Protein AF-A0A7S3FWS0-F1 (afdb_monomer_lite)

Sequence (292 aa):
LDPKGIRDWNEEFQVVRDFPKDSVAQRAQRDRAITKIYNDFLTAATAGAIAIVDGNIQPLNPNENKYQQVYVYNYIFFSFALDCFDNFRDLSSTESNPSWTQSNHDMTGLRSLQILEIDKLCFLATTVVNYKGNRVIAQSIIPGILNNSDLASLAEYGTVDEQKTIKSEEQFHGMMKQVCDKMNIQVNKLVDGEGKEVEIAGCVEIKGIKGTDKRSYIVDLQGMTPRDANFLGESNHTCLLRQELLILFQRTKNFEYARSKMEEFEKLIDAEKAERMPKIEEGAKPTEEQKQ

Radius of gyration: 26.83 Å; chains: 1; bounding box: 66×52×89 Å

pLDDT: mean 86.66, std 14.37, range [33.94, 98.5]

InterPro domains:
  IPR025697 CLU domain [PF13236] (8-231)
  IPR025697 CLU domain [PS51823] (1-232)
  IPR027523 CLU domain containing protein [PTHR12601] (6-269)

Secondary structure (DSSP, 8-state):
---S----HHHHHHHHHTS--SSHHHHHHHHHHHHHHHHHHHHHHHHHHHHHHTT-S--SSTTS-TTT-EEEETTEEEEE----GGGTTTTS---S---HHHHHHHHHHHHHHHHH--TTEE---EEEEEETTEEEEEEEPPTTTTT-S-HHHHEEEEESSTTSSEEE-HHHHHHHHHHHHHHTPPPEEEE-TTS-EEEESS-TTSEEEE-TTS-EEEE-GGGSS-B-TTS-SGGGTT-B--HHHHHHHHHHHHHHHHHHHHHHHHHHHHHHHHHHS----TTPPPPGGG--

Organism: NCBI:txid1082188

Structure (mmCIF, N/CA/C/O backbone):
data_AF-A0A7S3FWS0-F1
#
_entry.id   AF-A0A7S3FWS0-F1
#
loop_
_atom_site.group_PDB
_atom_site.id
_atom_site.type_symbol
_atom_site.label_atom_id
_atom_site.label_alt_id
_atom_site.label_comp_id
_atom_site.label_asym_id
_atom_site.label_entity_id
_atom_site.label_seq_id
_atom_site.pdbx_PDB_ins_code
_atom_site.Cartn_x
_atom_site.Cartn_y
_atom_site.Cartn_z
_atom_site.occupancy
_atom_site.B_iso_or_equiv
_atom_site.auth_seq_id
_atom_site.auth_comp_id
_atom_site.auth_asym_id
_atom_site.auth_atom_id
_atom_site.pdbx_PDB_model_num
ATOM 1 N N . LEU A 1 1 ? 12.285 -23.777 -15.707 1.00 38.19 1 LEU A N 1
ATOM 2 C CA . LEU A 1 1 ? 11.060 -23.218 -16.318 1.00 38.19 1 LEU A CA 1
ATOM 3 C C . LEU A 1 1 ? 9.932 -24.185 -15.971 1.00 38.19 1 LEU A C 1
ATOM 5 O O . LEU A 1 1 ? 9.957 -25.302 -16.467 1.00 38.19 1 LEU A O 1
ATOM 9 N N . ASP A 1 2 ? 9.079 -23.840 -15.002 1.00 33.94 2 ASP A N 1
ATOM 10 C CA . ASP A 1 2 ? 7.951 -24.680 -14.551 1.00 33.94 2 ASP A CA 1
ATOM 11 C C . ASP A 1 2 ? 6.833 -24.651 -15.627 1.00 33.94 2 ASP A C 1
ATOM 13 O O . ASP A 1 2 ? 6.524 -23.556 -16.094 1.00 33.94 2 ASP A O 1
ATOM 17 N N . PRO A 1 3 ? 6.256 -25.788 -16.077 1.00 39.09 3 PRO A N 1
ATOM 18 C CA . PRO A 1 3 ? 5.286 -25.847 -17.184 1.00 39.09 3 PRO A CA 1
ATOM 19 C C . PRO A 1 3 ? 3.846 -25.440 -16.831 1.00 39.09 3 PRO A C 1
ATOM 21 O O . PRO A 1 3 ? 2.940 -25.629 -17.644 1.00 39.09 3 PRO A O 1
ATOM 24 N N . LYS A 1 4 ? 3.585 -24.942 -15.623 1.00 51.38 4 LYS A N 1
ATOM 25 C CA . LYS A 1 4 ? 2.264 -24.412 -15.257 1.00 51.38 4 LYS A CA 1
ATOM 26 C C . LYS A 1 4 ? 2.146 -23.001 -15.826 1.00 51.38 4 LYS A C 1
ATOM 28 O O . LYS A 1 4 ? 3.141 -22.289 -15.865 1.00 51.38 4 LYS A O 1
ATOM 33 N N . GLY A 1 5 ? 0.966 -22.642 -16.334 1.00 58.66 5 GLY A N 1
ATOM 34 C CA . GLY A 1 5 ? 0.726 -21.375 -17.027 1.00 58.66 5 GLY A CA 1
ATOM 35 C C . GLY A 1 5 ? 1.309 -20.152 -16.313 1.00 58.66 5 GLY A C 1
ATOM 36 O O . GLY A 1 5 ? 1.593 -20.189 -15.118 1.00 58.66 5 GLY A O 1
ATOM 37 N N . ILE A 1 6 ? 1.488 -19.073 -17.076 1.00 72.75 6 ILE A N 1
ATOM 38 C CA . ILE A 1 6 ? 1.924 -17.760 -16.586 1.00 72.75 6 ILE A CA 1
ATOM 39 C C . ILE A 1 6 ? 1.271 -17.460 -15.227 1.00 72.75 6 ILE A C 1
ATOM 41 O O . ILE A 1 6 ? 0.047 -17.386 -15.130 1.00 72.75 6 ILE A O 1
ATOM 45 N N . ARG A 1 7 ? 2.093 -17.348 -14.177 1.00 87.94 7 ARG A N 1
ATOM 46 C CA . ARG A 1 7 ? 1.624 -17.092 -12.814 1.00 87.94 7 ARG A CA 1
ATOM 47 C C . ARG A 1 7 ? 1.199 -15.634 -12.688 1.00 87.94 7 ARG A C 1
ATOM 49 O O . ARG A 1 7 ? 1.999 -14.743 -12.964 1.00 87.94 7 ARG A O 1
ATOM 56 N N . ASP A 1 8 ? -0.024 -15.403 -12.228 1.00 93.06 8 ASP A N 1
ATOM 57 C CA . ASP A 1 8 ? -0.528 -14.071 -11.901 1.00 93.06 8 ASP A CA 1
ATOM 58 C C . ASP A 1 8 ? -0.534 -13.889 -10.380 1.00 93.06 8 ASP A C 1
ATOM 60 O O . ASP A 1 8 ? -1.409 -14.384 -9.668 1.00 93.06 8 ASP A O 1
ATOM 64 N N . TRP A 1 9 ? 0.482 -13.188 -9.876 1.00 96.19 9 TRP A N 1
ATOM 65 C CA . TRP A 1 9 ? 0.645 -12.932 -8.446 1.00 96.19 9 TRP A CA 1
ATOM 66 C C . TRP A 1 9 ? -0.497 -12.119 -7.850 1.00 96.19 9 TRP A C 1
ATOM 68 O O . TRP A 1 9 ? -0.855 -12.341 -6.695 1.00 96.19 9 TRP A O 1
ATOM 78 N N . ASN A 1 10 ? -1.043 -11.166 -8.609 1.00 96.06 10 ASN A N 1
ATOM 79 C CA . ASN A 1 10 ? -2.117 -10.321 -8.115 1.00 96.06 10 ASN A CA 1
ATOM 80 C C . ASN A 1 10 ? -3.407 -11.133 -8.011 1.00 96.06 10 ASN A C 1
ATOM 82 O O . ASN A 1 10 ? -4.042 -11.108 -6.962 1.00 96.06 10 ASN A O 1
ATOM 86 N N . GLU A 1 11 ? -3.760 -11.895 -9.047 1.00 95.56 11 GLU A N 1
ATOM 87 C CA . GLU A 1 11 ? -4.963 -12.729 -9.019 1.00 95.56 11 GLU A CA 1
ATOM 88 C C . GLU A 1 11 ? -4.906 -13.775 -7.903 1.00 95.56 11 GLU A C 1
ATOM 90 O O . GLU A 1 11 ? -5.829 -13.856 -7.093 1.00 95.56 11 GLU A O 1
ATOM 95 N N . GLU A 1 12 ? -3.798 -14.517 -7.787 1.00 95.38 12 GLU A N 1
ATOM 96 C CA . GLU A 1 12 ? -3.619 -15.483 -6.697 1.00 95.38 12 GLU A CA 1
ATOM 97 C C . GLU A 1 12 ? -3.760 -14.825 -5.322 1.00 95.38 12 GLU A C 1
ATOM 99 O O . GLU A 1 12 ? -4.387 -15.394 -4.425 1.00 95.38 12 GLU A O 1
ATOM 104 N N . PHE A 1 13 ? -3.197 -13.625 -5.157 1.00 95.94 13 PHE A N 1
ATOM 105 C CA . PHE A 1 13 ? -3.248 -12.887 -3.904 1.00 95.94 13 PHE A CA 1
ATOM 106 C C . PHE A 1 13 ? -4.656 -12.383 -3.564 1.00 95.94 13 PHE A C 1
ATOM 108 O O . PHE A 1 13 ? -5.101 -12.552 -2.426 1.00 95.94 13 PHE A O 1
ATOM 115 N N . GLN A 1 14 ? -5.382 -11.802 -4.523 1.00 96.00 14 GLN A N 1
ATOM 116 C CA . GLN A 1 14 ? -6.747 -11.331 -4.274 1.00 96.00 14 GLN A CA 1
ATOM 117 C C . GLN A 1 14 ? -7.694 -12.507 -3.982 1.00 96.00 14 GLN A C 1
ATOM 119 O O . GLN A 1 14 ? -8.464 -12.441 -3.026 1.00 96.00 14 GLN A O 1
ATOM 124 N N . VAL A 1 15 ? -7.575 -13.627 -4.708 1.00 95.12 15 VAL A N 1
ATOM 125 C CA . VAL A 1 15 ? -8.412 -14.822 -4.489 1.00 95.12 15 VAL A CA 1
ATOM 126 C C . VAL A 1 15 ? -8.289 -15.347 -3.061 1.00 95.12 15 VAL A C 1
ATOM 128 O O . VAL A 1 15 ? -9.299 -15.641 -2.423 1.00 95.12 15 VAL A O 1
ATOM 131 N N . VAL A 1 16 ? -7.066 -15.461 -2.528 1.00 94.81 16 VAL A N 1
ATOM 132 C CA . VAL A 1 16 ? -6.888 -15.943 -1.148 1.00 94.81 16 VAL A CA 1
ATOM 133 C C . VAL A 1 16 ? -7.366 -14.929 -0.112 1.00 94.81 16 VAL A C 1
ATOM 135 O O . VAL A 1 16 ? -7.756 -15.336 0.978 1.00 94.81 16 VAL A O 1
ATOM 138 N N . ARG A 1 17 ? -7.371 -13.627 -0.420 1.00 93.12 17 ARG A N 1
ATOM 139 C CA . ARG A 1 17 ? -7.924 -12.599 0.475 1.00 93.12 17 ARG A CA 1
ATOM 140 C C . ARG A 1 17 ? -9.445 -12.653 0.575 1.00 93.12 17 ARG A C 1
ATOM 142 O O . ARG A 1 17 ? -9.967 -12.391 1.659 1.00 93.12 17 ARG A O 1
ATOM 149 N N . ASP A 1 18 ? -10.108 -13.054 -0.503 1.00 92.94 18 ASP A N 1
ATOM 150 C CA . ASP A 1 18 ? -11.566 -13.194 -0.584 1.00 92.94 18 ASP A CA 1
ATOM 151 C C . ASP A 1 18 ? -12.087 -14.503 0.032 1.00 92.94 18 ASP A C 1
ATOM 153 O O . ASP A 1 18 ? -13.294 -14.754 0.057 1.00 92.94 18 ASP A O 1
ATOM 157 N N . PHE A 1 19 ? -11.203 -15.358 0.563 1.00 94.75 19 PHE A N 1
ATOM 158 C CA . PHE A 1 19 ? -11.641 -16.553 1.280 1.00 94.75 19 PHE A CA 1
ATOM 159 C C . PHE A 1 19 ? -12.543 -16.190 2.475 1.00 94.75 19 PHE A C 1
ATOM 161 O O . PHE A 1 19 ? -12.312 -15.175 3.145 1.00 94.75 19 PHE A O 1
ATOM 168 N N . PRO A 1 20 ? -13.524 -17.056 2.807 1.00 93.31 20 PRO A N 1
ATOM 169 C CA . PRO A 1 20 ? -14.401 -16.856 3.954 1.00 93.31 20 PRO A CA 1
ATOM 170 C C . PRO A 1 20 ? -13.624 -16.616 5.249 1.00 93.31 20 PRO A C 1
ATOM 172 O O . PRO A 1 20 ? -12.527 -17.147 5.445 1.00 93.31 20 PRO A O 1
ATOM 175 N N . LYS A 1 21 ? -14.212 -15.835 6.158 1.00 92.88 21 LYS A N 1
ATOM 176 C CA . LYS A 1 21 ? -13.546 -15.389 7.392 1.00 92.88 21 LYS A CA 1
ATOM 177 C C . LYS A 1 21 ? -14.456 -15.342 8.622 1.00 92.88 21 LYS A C 1
ATOM 179 O O . LYS A 1 21 ? -14.068 -14.785 9.647 1.00 92.88 21 LYS A O 1
ATOM 184 N N . ASP A 1 22 ? -15.634 -15.953 8.538 1.00 94.81 22 ASP A N 1
ATOM 185 C CA . ASP A 1 22 ? -16.657 -15.900 9.589 1.00 94.81 22 ASP A CA 1
ATOM 186 C C . ASP A 1 22 ? -16.267 -16.741 10.813 1.00 94.81 22 ASP A C 1
ATOM 188 O O . ASP A 1 22 ? -16.485 -16.351 11.960 1.00 94.81 22 ASP A O 1
ATOM 192 N N . SER A 1 23 ? -15.628 -17.891 10.583 1.00 96.69 23 SER A N 1
ATOM 193 C CA . SER A 1 23 ? -15.153 -18.787 11.643 1.00 96.69 23 SER A CA 1
ATOM 194 C C . SER A 1 23 ? -13.644 -18.687 11.878 1.00 96.69 23 SER A C 1
ATOM 196 O O . SER A 1 23 ? -12.857 -18.333 11.000 1.00 96.69 23 SER A O 1
ATOM 198 N N . VAL A 1 24 ? -13.200 -19.070 13.081 1.00 96.31 24 VAL A N 1
ATOM 199 C CA . VAL A 1 24 ? -11.765 -19.179 13.418 1.00 96.31 24 VAL A CA 1
ATOM 200 C C . VAL A 1 24 ? -11.036 -20.129 12.460 1.00 96.31 24 VAL A C 1
ATOM 202 O O . VAL A 1 24 ? -9.941 -19.811 12.007 1.00 96.31 24 VAL A O 1
ATOM 205 N N . ALA A 1 25 ? -11.651 -21.263 12.111 1.00 96.69 25 ALA A N 1
ATOM 206 C CA . ALA A 1 25 ? -11.055 -22.240 11.202 1.00 96.69 25 ALA A CA 1
ATOM 207 C C . ALA A 1 25 ? -10.860 -21.672 9.787 1.00 96.69 25 ALA A C 1
ATOM 209 O O . ALA A 1 25 ? -9.786 -21.837 9.207 1.00 96.69 25 ALA A O 1
ATOM 210 N N . GLN A 1 26 ? -11.865 -20.962 9.263 1.00 96.12 26 GLN A N 1
ATOM 211 C CA . GLN A 1 26 ? -11.784 -20.289 7.964 1.00 96.12 26 GLN A CA 1
ATOM 212 C C . GLN A 1 26 ? -10.703 -19.203 7.958 1.00 96.12 26 GLN A C 1
ATOM 214 O O . GLN A 1 26 ? -9.855 -19.206 7.069 1.00 96.12 26 GLN A O 1
ATOM 219 N N . ARG A 1 27 ? -10.642 -18.357 8.999 1.00 94.69 27 ARG A N 1
ATOM 220 C CA . ARG A 1 27 ? -9.567 -17.358 9.155 1.00 94.69 27 ARG A CA 1
ATOM 221 C C . ARG A 1 27 ? -8.184 -18.008 9.169 1.00 94.69 27 ARG A C 1
ATOM 223 O O . ARG A 1 27 ? -7.320 -17.616 8.398 1.00 94.69 27 ARG A O 1
ATOM 230 N N . ALA A 1 28 ? -7.999 -19.080 9.939 1.00 96.12 28 ALA A N 1
ATOM 231 C CA . ALA A 1 28 ? -6.728 -19.803 9.988 1.00 96.12 28 ALA A CA 1
ATOM 232 C C . ALA A 1 28 ? -6.358 -20.488 8.657 1.00 96.12 28 ALA A C 1
ATOM 234 O O . ALA A 1 28 ? -5.179 -20.675 8.356 1.00 96.12 28 ALA A O 1
ATOM 235 N N . GLN A 1 29 ? -7.336 -20.934 7.864 1.00 96.12 29 GLN A N 1
ATOM 236 C CA . GLN A 1 29 ? -7.089 -21.468 6.521 1.00 96.12 29 GLN A CA 1
ATOM 237 C C . GLN A 1 29 ? -6.688 -20.359 5.547 1.00 96.12 29 GLN A C 1
ATOM 239 O O . GLN A 1 29 ? -5.714 -20.523 4.812 1.00 96.12 29 GLN A O 1
ATOM 244 N N . ARG A 1 30 ? -7.410 -19.238 5.569 1.00 95.00 30 ARG A N 1
ATOM 245 C CA . ARG A 1 30 ? -7.111 -18.048 4.776 1.00 95.00 30 ARG A CA 1
ATOM 246 C C . ARG A 1 30 ? -5.713 -17.521 5.075 1.00 95.00 30 ARG A C 1
ATOM 248 O O . ARG A 1 30 ? -4.927 -17.353 4.151 1.00 95.00 30 ARG A O 1
ATOM 255 N N . ASP A 1 31 ? -5.369 -17.345 6.346 1.00 94.31 31 ASP A N 1
ATOM 256 C CA . ASP A 1 31 ? -4.063 -16.819 6.748 1.00 94.31 31 ASP A CA 1
ATOM 257 C C . ASP A 1 31 ? -2.931 -17.747 6.278 1.00 94.31 31 ASP A C 1
ATOM 259 O O . ASP A 1 31 ? -1.950 -17.281 5.705 1.00 94.31 31 ASP A O 1
ATOM 263 N N . ARG A 1 32 ? -3.104 -19.075 6.390 1.00 96.44 32 ARG A N 1
ATOM 264 C CA . ARG A 1 32 ? -2.159 -20.057 5.823 1.00 96.44 32 ARG A CA 1
ATOM 265 C C . ARG A 1 32 ? -2.013 -19.928 4.304 1.00 96.44 32 ARG A C 1
ATOM 267 O O . ARG A 1 32 ? -0.897 -20.044 3.796 1.00 96.44 32 ARG A O 1
ATOM 274 N N . ALA A 1 33 ? -3.112 -19.709 3.582 1.00 96.62 33 ALA A N 1
ATOM 275 C CA . ALA A 1 33 ? -3.090 -19.522 2.133 1.00 96.62 33 ALA A CA 1
ATOM 276 C C . ALA A 1 33 ? -2.371 -18.218 1.745 1.00 96.62 33 ALA A C 1
ATOM 278 O O . ALA A 1 33 ? -1.466 -18.254 0.915 1.00 96.62 33 ALA A O 1
ATOM 279 N N . ILE A 1 34 ? -2.694 -17.106 2.412 1.00 94.38 34 ILE A N 1
ATOM 280 C CA . ILE A 1 34 ? -2.030 -15.806 2.240 1.00 94.38 34 ILE A CA 1
ATOM 281 C C . ILE A 1 34 ? -0.526 -15.930 2.500 1.00 94.38 34 ILE A C 1
ATOM 283 O O . ILE A 1 34 ? 0.275 -15.517 1.664 1.00 94.38 34 ILE A O 1
ATOM 287 N N . THR A 1 35 ? -0.120 -16.545 3.616 1.00 95.44 35 THR A N 1
ATOM 288 C CA . THR A 1 35 ? 1.299 -16.749 3.947 1.00 95.44 35 THR A CA 1
ATOM 289 C C . THR A 1 35 ? 2.018 -17.574 2.885 1.00 95.44 35 THR A C 1
ATOM 291 O O . THR A 1 35 ? 3.149 -17.256 2.527 1.00 95.44 35 THR A O 1
ATOM 294 N N . LYS A 1 36 ? 1.377 -18.618 2.349 1.00 96.50 36 LYS A N 1
ATOM 295 C CA . LYS A 1 36 ? 1.961 -19.421 1.271 1.00 96.50 36 LYS A CA 1
ATOM 296 C C . LYS A 1 36 ? 2.207 -18.581 0.013 1.00 96.50 36 LYS A C 1
ATOM 298 O O . LYS A 1 36 ? 3.324 -18.594 -0.494 1.00 96.50 36 LYS A O 1
ATOM 303 N N . ILE A 1 37 ? 1.202 -17.831 -0.447 1.00 95.75 37 ILE A N 1
ATOM 304 C CA . ILE A 1 37 ? 1.332 -16.959 -1.626 1.00 95.75 37 ILE A CA 1
ATOM 305 C C . ILE A 1 37 ? 2.424 -15.907 -1.408 1.00 95.75 37 ILE A C 1
ATOM 307 O O . ILE A 1 37 ? 3.281 -15.739 -2.272 1.00 95.75 37 ILE A O 1
ATOM 311 N N . TYR A 1 38 ? 2.462 -15.259 -0.240 1.00 94.25 38 TYR A N 1
ATOM 312 C CA . TYR A 1 38 ? 3.497 -14.270 0.070 1.00 94.25 38 TYR A CA 1
ATOM 313 C C . TYR A 1 38 ? 4.908 -14.859 0.126 1.00 94.25 38 TYR A C 1
ATOM 315 O O . TYR A 1 38 ? 5.836 -14.211 -0.344 1.00 94.25 38 TYR A O 1
ATOM 323 N N . ASN A 1 39 ? 5.099 -16.066 0.667 1.00 96.69 39 ASN A N 1
ATOM 324 C CA . ASN A 1 39 ? 6.421 -16.704 0.703 1.00 96.69 39 ASN A CA 1
ATOM 325 C C . ASN A 1 39 ? 6.930 -17.043 -0.705 1.00 96.69 39 ASN A C 1
ATOM 327 O O . ASN A 1 39 ? 8.106 -16.828 -1.020 1.00 96.69 39 ASN A O 1
ATOM 331 N N . ASP A 1 40 ? 6.037 -17.532 -1.566 1.00 96.94 40 ASP A N 1
ATOM 332 C CA . ASP A 1 40 ? 6.362 -17.788 -2.965 1.00 96.94 40 ASP A CA 1
ATOM 333 C C . ASP A 1 40 ? 6.689 -16.476 -3.700 1.00 96.94 40 ASP A C 1
ATOM 335 O O . ASP A 1 40 ? 7.694 -16.395 -4.413 1.00 96.94 40 ASP A O 1
ATOM 339 N N . PHE A 1 41 ? 5.868 -15.438 -3.490 1.00 97.44 41 PHE A N 1
ATOM 340 C CA . PHE A 1 41 ? 6.062 -14.104 -4.059 1.00 97.44 41 PHE A CA 1
ATOM 341 C C . PHE A 1 41 ? 7.389 -13.501 -3.605 1.00 97.44 41 PHE A C 1
ATOM 343 O O . PHE A 1 41 ? 8.158 -13.025 -4.432 1.00 97.44 41 PHE A O 1
ATOM 350 N N . LEU A 1 42 ? 7.710 -13.590 -2.312 1.00 97.25 42 LEU A N 1
ATOM 351 C CA . LEU A 1 42 ? 8.964 -13.107 -1.740 1.00 97.25 42 LEU A CA 1
ATOM 352 C C . LEU A 1 42 ? 10.176 -13.796 -2.373 1.00 97.25 42 LEU A C 1
ATOM 354 O O . LEU A 1 42 ? 11.162 -13.133 -2.691 1.00 97.25 42 LEU A O 1
ATOM 358 N N . THR A 1 43 ? 10.106 -15.109 -2.592 1.00 97.75 43 THR A N 1
ATOM 359 C CA . THR A 1 43 ? 11.183 -15.869 -3.245 1.00 97.75 43 THR A CA 1
ATOM 360 C C . THR A 1 43 ? 11.404 -15.379 -4.679 1.00 97.75 43 THR A C 1
ATOM 362 O O . THR A 1 43 ? 12.539 -15.097 -5.073 1.00 97.75 43 THR A O 1
ATOM 365 N N . ALA A 1 44 ? 10.324 -15.215 -5.448 1.00 97.81 44 ALA A N 1
ATOM 366 C CA . ALA A 1 44 ? 10.385 -14.710 -6.818 1.00 97.81 44 ALA A CA 1
ATOM 367 C C . ALA A 1 44 ? 10.859 -13.248 -6.891 1.00 97.81 44 ALA A C 1
ATOM 369 O O . ALA A 1 44 ? 11.725 -12.924 -7.704 1.00 97.81 44 ALA A O 1
ATOM 370 N N . ALA A 1 45 ? 10.339 -12.385 -6.017 1.00 98.19 45 ALA A N 1
ATOM 371 C CA . ALA A 1 45 ? 10.713 -10.981 -5.907 1.00 98.19 45 ALA A CA 1
ATOM 372 C C . ALA A 1 45 ? 12.190 -10.816 -5.528 1.00 98.19 45 ALA A C 1
ATOM 374 O O . ALA A 1 45 ? 12.892 -10.006 -6.124 1.00 98.19 45 ALA A O 1
ATOM 375 N N . THR A 1 46 ? 12.694 -11.627 -4.594 1.00 98.50 46 THR A N 1
ATOM 376 C CA . THR A 1 46 ? 14.111 -11.613 -4.199 1.00 98.50 46 THR A CA 1
ATOM 377 C C . THR A 1 46 ? 15.009 -11.979 -5.378 1.00 98.50 46 THR A C 1
ATOM 379 O O . THR A 1 46 ? 15.974 -11.271 -5.658 1.00 98.50 46 THR A O 1
ATOM 382 N N . ALA A 1 47 ? 14.675 -13.045 -6.113 1.00 98.25 47 ALA A N 1
ATOM 383 C CA . ALA A 1 47 ? 15.432 -13.440 -7.299 1.00 98.25 47 ALA A CA 1
ATOM 384 C C . ALA A 1 47 ? 15.393 -12.363 -8.400 1.00 98.25 47 ALA A C 1
ATOM 386 O O . ALA A 1 47 ? 16.424 -12.071 -9.006 1.00 98.25 47 ALA A O 1
ATOM 387 N N . GLY A 1 48 ? 14.228 -11.746 -8.629 1.00 98.12 48 GLY A N 1
ATOM 388 C CA . GLY A 1 48 ? 14.066 -10.651 -9.589 1.00 98.12 48 GLY A CA 1
ATOM 389 C C . GLY A 1 48 ? 14.885 -9.415 -9.220 1.00 98.12 48 GLY A C 1
ATOM 390 O O . GLY A 1 48 ? 15.637 -8.914 -10.050 1.00 98.12 48 GLY A O 1
ATOM 391 N N . ALA A 1 49 ? 14.821 -8.976 -7.961 1.00 98.31 49 ALA A N 1
ATOM 392 C CA . ALA A 1 49 ? 15.590 -7.836 -7.469 1.00 98.31 49 ALA A CA 1
ATOM 393 C C . ALA A 1 49 ? 17.107 -8.065 -7.580 1.00 98.31 49 ALA A C 1
ATOM 395 O O . ALA A 1 49 ? 17.827 -7.169 -8.015 1.00 98.31 49 ALA A O 1
ATOM 396 N N . ILE A 1 50 ? 17.598 -9.269 -7.254 1.00 98.50 50 ILE A N 1
ATOM 397 C CA . ILE A 1 50 ? 19.014 -9.630 -7.439 1.00 98.50 50 ILE A CA 1
ATOM 398 C C . ILE A 1 50 ? 19.403 -9.534 -8.919 1.00 98.50 50 ILE A C 1
ATOM 400 O O . ILE A 1 50 ? 20.399 -8.893 -9.247 1.00 98.50 50 ILE A O 1
ATOM 404 N N . ALA A 1 51 ? 18.602 -10.114 -9.818 1.00 98.31 51 ALA A N 1
ATOM 405 C CA . ALA A 1 51 ? 18.880 -10.088 -11.252 1.00 98.31 51 ALA A CA 1
ATOM 406 C C . ALA A 1 51 ? 18.887 -8.660 -11.829 1.00 98.31 51 ALA A C 1
ATOM 408 O O . ALA A 1 51 ? 19.734 -8.353 -12.667 1.00 98.31 51 ALA A O 1
ATOM 409 N N . ILE A 1 52 ? 17.989 -7.786 -11.364 1.00 97.88 52 ILE A N 1
ATOM 410 C CA . ILE A 1 52 ? 17.944 -6.366 -11.745 1.00 97.88 52 ILE A CA 1
ATOM 411 C C . ILE A 1 52 ? 19.201 -5.635 -11.265 1.00 97.88 52 ILE A C 1
ATOM 413 O O . ILE A 1 52 ? 19.870 -4.977 -12.058 1.00 97.88 52 ILE A O 1
ATOM 417 N N . VAL A 1 53 ? 19.561 -5.778 -9.986 1.00 97.12 53 VAL A N 1
ATOM 418 C CA . VAL A 1 53 ? 20.740 -5.108 -9.408 1.00 97.12 53 VAL A CA 1
ATOM 419 C C . VAL A 1 53 ? 22.039 -5.569 -10.076 1.00 97.12 53 VAL A C 1
ATOM 421 O O . VAL A 1 53 ? 22.939 -4.756 -10.287 1.00 97.12 53 VAL A O 1
ATOM 424 N N . ASP A 1 54 ? 22.123 -6.846 -10.453 1.00 97.50 54 ASP A N 1
ATOM 425 C CA . ASP A 1 54 ? 23.260 -7.410 -11.185 1.00 97.50 54 ASP A CA 1
ATOM 426 C C . ASP A 1 54 ? 23.281 -7.026 -12.681 1.00 97.50 54 ASP A C 1
ATOM 428 O O . ASP A 1 54 ? 24.239 -7.353 -13.377 1.00 97.50 54 ASP A O 1
ATOM 432 N N . GLY A 1 55 ? 22.265 -6.310 -13.181 1.00 95.88 55 GLY A N 1
ATOM 433 C CA . GLY A 1 55 ? 22.192 -5.831 -14.567 1.00 95.88 55 GLY A CA 1
ATOM 434 C C . GLY A 1 55 ? 21.753 -6.888 -15.584 1.00 95.88 55 GLY A C 1
ATOM 435 O O . GLY A 1 55 ? 21.955 -6.710 -16.783 1.00 95.88 55 GLY A O 1
ATOM 436 N N . ASN A 1 56 ? 21.150 -7.988 -15.126 1.00 97.06 56 ASN A N 1
ATOM 437 C CA . ASN A 1 56 ? 20.717 -9.097 -15.981 1.00 97.06 56 ASN A CA 1
ATOM 438 C C . ASN A 1 56 ? 19.322 -8.888 -16.596 1.00 97.06 56 ASN A C 1
ATOM 440 O O . ASN A 1 56 ? 18.930 -9.644 -17.483 1.00 97.06 56 ASN A O 1
ATOM 444 N N . ILE A 1 57 ? 18.564 -7.894 -16.124 1.00 97.00 57 ILE A N 1
ATOM 445 C CA . ILE A 1 57 ? 17.214 -7.569 -16.600 1.00 97.00 57 ILE A CA 1
ATOM 446 C C . ILE A 1 57 ? 17.225 -6.164 -17.198 1.00 97.00 57 ILE A C 1
ATOM 448 O O . ILE A 1 57 ? 17.729 -5.229 -16.580 1.00 97.00 57 ILE A O 1
ATOM 452 N N . GLN A 1 58 ? 16.657 -6.019 -18.395 1.00 95.94 58 GLN A N 1
ATOM 453 C CA . GLN A 1 58 ? 16.519 -4.720 -19.049 1.00 95.94 58 GLN A CA 1
ATOM 454 C C . GLN A 1 58 ? 15.325 -3.946 -18.469 1.00 95.94 58 GLN A C 1
ATOM 456 O O . GLN A 1 58 ? 14.274 -4.550 -18.229 1.00 95.94 58 GLN A O 1
ATOM 461 N N . PRO A 1 59 ? 15.461 -2.631 -18.249 1.00 96.38 59 PRO A N 1
ATOM 462 C CA . PRO A 1 59 ? 14.358 -1.792 -17.796 1.00 96.38 59 PRO A CA 1
ATOM 463 C C . PRO A 1 59 ? 13.309 -1.602 -18.898 1.00 96.38 59 PRO A C 1
ATOM 465 O O . PRO A 1 59 ? 13.617 -1.663 -20.090 1.00 96.38 59 PRO A O 1
ATOM 468 N N . LEU A 1 60 ? 12.069 -1.318 -18.500 1.00 93.00 60 LEU A N 1
ATOM 469 C CA . LEU A 1 60 ? 10.997 -0.944 -19.431 1.00 93.00 60 LEU A CA 1
ATOM 470 C C . LEU A 1 60 ? 11.202 0.460 -20.016 1.00 93.00 60 LEU A C 1
ATOM 472 O O . LEU A 1 60 ? 10.789 0.734 -21.139 1.00 93.00 60 LEU A O 1
ATOM 476 N N . ASN A 1 61 ? 11.860 1.335 -19.261 1.00 91.56 61 ASN A N 1
ATOM 477 C CA . ASN A 1 61 ? 12.153 2.728 -19.590 1.00 91.56 61 ASN A CA 1
ATOM 478 C C . ASN A 1 61 ? 13.680 2.976 -19.613 1.00 91.56 61 ASN A C 1
ATOM 480 O O . ASN A 1 61 ? 14.202 3.712 -18.779 1.00 91.56 61 ASN A O 1
ATOM 484 N N . PRO A 1 62 ? 14.434 2.390 -20.566 1.00 93.62 62 PRO A N 1
ATOM 485 C CA . PRO A 1 62 ? 15.906 2.423 -20.573 1.00 93.62 62 PRO A CA 1
ATOM 486 C C . PRO A 1 62 ? 16.526 3.816 -20.710 1.00 93.62 62 PRO A C 1
ATOM 488 O O . PRO A 1 62 ? 17.708 3.982 -20.422 1.00 93.62 62 PRO A O 1
ATOM 491 N N . ASN A 1 63 ? 15.746 4.801 -21.154 1.00 92.88 63 ASN A N 1
ATOM 492 C CA . ASN A 1 63 ? 16.203 6.177 -21.324 1.00 92.88 63 ASN A CA 1
ATOM 493 C C . ASN A 1 63 ? 16.215 6.973 -20.009 1.00 92.88 63 ASN A C 1
ATOM 495 O O . ASN A 1 63 ? 16.830 8.033 -19.965 1.00 92.88 63 ASN A O 1
ATOM 499 N N . GLU A 1 64 ? 15.550 6.479 -18.960 1.00 87.56 64 GLU A N 1
ATOM 500 C CA . GLU A 1 64 ? 15.550 7.115 -17.641 1.00 87.56 64 GLU A CA 1
ATOM 501 C C . GLU A 1 64 ? 16.848 6.836 -16.880 1.00 87.56 64 GLU A C 1
ATOM 503 O O . GLU A 1 64 ? 17.561 5.857 -17.145 1.00 87.56 64 GLU A O 1
ATOM 508 N N . ASN A 1 65 ? 17.144 7.672 -15.881 1.00 86.75 65 ASN A N 1
ATOM 509 C CA . ASN A 1 65 ? 18.279 7.447 -14.989 1.00 86.75 65 ASN A CA 1
ATOM 510 C C . ASN A 1 65 ? 18.168 6.084 -14.299 1.00 86.75 65 ASN A C 1
ATOM 512 O O . ASN A 1 65 ? 17.080 5.645 -13.941 1.00 86.75 65 ASN A O 1
ATOM 516 N N . LYS A 1 66 ? 19.309 5.440 -14.020 1.00 86.06 66 LYS A N 1
ATOM 517 C CA . LYS A 1 66 ? 19.368 4.074 -13.465 1.00 86.06 66 LYS A CA 1
ATOM 518 C C . LYS A 1 66 ? 18.411 3.822 -12.286 1.00 86.06 66 LYS A C 1
ATOM 520 O O . LYS A 1 66 ? 17.787 2.770 -12.231 1.00 86.06 66 LYS A O 1
ATOM 525 N N . TYR A 1 67 ? 18.303 4.765 -11.349 1.00 86.19 67 TYR A N 1
ATOM 526 C CA . TYR A 1 67 ? 17.458 4.629 -10.153 1.00 86.19 67 TYR A CA 1
ATOM 527 C C . TYR A 1 67 ? 15.999 5.074 -10.353 1.00 86.19 67 TYR A C 1
ATOM 529 O O . TYR A 1 67 ? 15.185 4.887 -9.460 1.00 86.19 67 TYR A O 1
ATOM 537 N N . GLN A 1 68 ? 15.666 5.613 -11.525 1.00 85.75 68 GLN A N 1
ATOM 538 C CA . GLN A 1 68 ? 14.309 5.963 -11.971 1.00 85.75 68 GLN A CA 1
ATOM 539 C C . GLN A 1 68 ? 13.762 4.917 -12.963 1.00 85.75 68 GLN A C 1
ATOM 541 O O . GLN A 1 68 ? 12.626 4.985 -13.437 1.00 85.75 68 GLN A O 1
ATOM 546 N N . GLN A 1 69 ? 14.585 3.923 -13.300 1.00 91.00 69 GLN A N 1
ATOM 547 C CA . GLN A 1 69 ? 14.193 2.814 -14.149 1.00 91.00 69 GLN A CA 1
ATOM 548 C C . GLN A 1 69 ? 13.257 1.859 -13.408 1.00 91.00 69 GLN A C 1
ATOM 550 O O . GLN A 1 69 ? 13.461 1.527 -12.236 1.00 91.00 69 GLN A O 1
ATOM 555 N N . VAL A 1 70 ? 12.258 1.373 -14.136 1.00 93.81 70 VAL A N 1
ATOM 556 C CA . VAL A 1 70 ? 11.291 0.376 -13.690 1.00 93.81 70 VAL A CA 1
ATOM 557 C C . VAL A 1 70 ? 11.433 -0.891 -14.521 1.00 93.81 70 VAL A C 1
ATOM 559 O O . VAL A 1 70 ? 11.810 -0.863 -15.695 1.00 93.81 70 VAL A O 1
ATOM 562 N N . TYR A 1 71 ? 11.133 -2.027 -13.907 1.00 96.56 71 TYR A N 1
ATOM 563 C CA . TYR A 1 71 ? 11.379 -3.341 -14.484 1.00 96.56 71 TYR A CA 1
ATOM 564 C C . TYR A 1 71 ? 10.153 -4.223 -14.301 1.00 96.56 71 TYR A C 1
ATOM 566 O O . TYR A 1 71 ? 9.418 -4.100 -13.323 1.00 96.56 71 TYR A O 1
ATOM 574 N N . VAL A 1 72 ? 9.966 -5.166 -15.219 1.00 96.00 72 VAL A N 1
ATOM 575 C CA . VAL A 1 72 ? 9.014 -6.260 -15.043 1.00 96.00 72 VAL A CA 1
ATOM 576 C C . VAL A 1 72 ? 9.741 -7.570 -15.264 1.00 96.00 72 VAL A C 1
ATOM 578 O O . VAL A 1 72 ? 10.343 -7.797 -16.311 1.00 96.00 72 VAL A O 1
ATOM 581 N N . TYR A 1 73 ? 9.679 -8.447 -14.269 1.00 95.62 73 TYR A N 1
ATOM 582 C CA . TYR A 1 73 ? 10.260 -9.779 -14.347 1.00 95.62 73 TYR A CA 1
ATOM 583 C C . TYR A 1 73 ? 9.377 -10.773 -13.604 1.00 95.62 73 TYR A C 1
ATOM 585 O O . TYR A 1 73 ? 8.931 -10.506 -12.492 1.00 95.62 73 TYR A O 1
ATOM 593 N N . ASN A 1 74 ? 9.104 -11.920 -14.229 1.00 94.12 74 ASN A N 1
ATOM 594 C CA . ASN A 1 74 ? 8.216 -12.944 -13.674 1.00 94.12 74 ASN A CA 1
ATOM 595 C C . ASN A 1 74 ? 6.851 -12.383 -13.211 1.00 94.12 74 ASN A C 1
ATOM 597 O O . ASN A 1 74 ? 6.355 -12.767 -12.156 1.00 94.12 74 ASN A O 1
ATOM 601 N N . TYR A 1 75 ? 6.275 -11.448 -13.981 1.00 93.69 75 TYR A N 1
ATOM 602 C CA . TYR A 1 75 ? 5.001 -10.767 -13.682 1.00 93.69 75 TYR A CA 1
ATOM 603 C C . TYR A 1 75 ? 4.977 -9.998 -12.350 1.00 93.69 75 TYR A C 1
ATOM 605 O O . TYR A 1 75 ? 3.924 -9.795 -11.749 1.00 93.69 75 TYR A O 1
ATOM 613 N N . ILE A 1 76 ? 6.145 -9.543 -11.905 1.00 96.88 76 ILE A N 1
ATOM 614 C CA . ILE A 1 76 ? 6.319 -8.642 -10.768 1.00 96.88 76 ILE A CA 1
ATOM 615 C C . ILE A 1 76 ? 6.885 -7.331 -11.311 1.00 96.88 76 ILE A C 1
ATOM 617 O O . ILE A 1 76 ? 7.798 -7.347 -12.140 1.00 96.88 76 ILE A O 1
ATOM 621 N N . PHE A 1 77 ? 6.317 -6.215 -10.870 1.00 97.19 77 PHE A N 1
ATOM 622 C CA . PHE A 1 77 ? 6.825 -4.875 -11.129 1.00 97.19 77 PHE A CA 1
ATOM 623 C C . PHE A 1 77 ? 7.900 -4.527 -10.104 1.00 97.19 77 PHE A C 1
ATOM 625 O O . PHE A 1 77 ? 7.728 -4.800 -8.917 1.00 97.19 77 PHE A O 1
ATOM 632 N N . PHE A 1 78 ? 8.991 -3.916 -10.554 1.00 97.44 78 PHE A N 1
ATOM 633 C CA . PHE A 1 78 ? 10.085 -3.492 -9.695 1.00 97.44 78 PHE A CA 1
ATOM 634 C C . PHE A 1 78 ? 10.478 -2.046 -9.965 1.00 97.44 78 PHE A C 1
ATOM 636 O O . PHE A 1 78 ? 10.573 -1.625 -11.119 1.00 97.44 78 PHE A O 1
ATOM 643 N N . SER A 1 79 ? 10.805 -1.329 -8.899 1.00 95.19 79 SER A N 1
ATOM 644 C CA . SER A 1 79 ? 11.386 0.012 -8.939 1.00 95.19 79 SER A CA 1
ATOM 645 C C . SER A 1 79 ? 12.450 0.149 -7.853 1.00 95.19 79 SER A C 1
ATOM 647 O O . SER A 1 79 ? 12.403 -0.528 -6.820 1.00 95.19 79 SER A O 1
ATOM 649 N N . PHE A 1 80 ? 13.449 0.999 -8.080 1.00 93.50 80 PHE A N 1
ATOM 650 C CA . PHE A 1 80 ? 14.395 1.343 -7.022 1.00 93.50 80 PHE A CA 1
ATOM 651 C C . PHE A 1 80 ? 13.734 2.278 -6.006 1.00 93.50 80 PHE A C 1
ATOM 653 O O . PHE A 1 80 ? 12.926 3.128 -6.368 1.00 93.50 80 PHE A O 1
ATOM 660 N N . ALA A 1 81 ? 14.100 2.116 -4.735 1.00 90.50 81 ALA A N 1
ATOM 661 C CA . ALA A 1 81 ? 13.697 3.014 -3.660 1.00 90.50 81 ALA A CA 1
ATOM 662 C C . ALA A 1 81 ? 14.917 3.478 -2.863 1.00 90.50 81 ALA A C 1
ATOM 664 O O . ALA A 1 81 ? 15.196 2.982 -1.767 1.00 90.50 81 ALA A O 1
ATOM 665 N N . LEU A 1 82 ? 15.699 4.361 -3.481 1.00 83.38 82 LEU A N 1
ATOM 666 C CA . LEU A 1 82 ? 17.002 4.803 -3.000 1.00 83.38 82 LEU A CA 1
ATOM 667 C C . LEU A 1 82 ? 17.066 6.319 -2.897 1.00 83.38 82 LEU A C 1
ATOM 669 O O . LEU A 1 82 ? 16.694 7.033 -3.826 1.00 83.38 82 LEU A O 1
ATOM 673 N N . ASP A 1 83 ? 17.663 6.784 -1.807 1.00 76.00 83 ASP A N 1
ATOM 674 C CA . ASP A 1 83 ? 18.002 8.190 -1.644 1.00 76.00 83 ASP A CA 1
ATOM 675 C C . ASP A 1 83 ? 19.245 8.475 -2.503 1.00 76.00 83 ASP A C 1
ATOM 677 O O . ASP A 1 83 ? 20.340 7.970 -2.242 1.00 76.00 83 ASP A O 1
ATOM 681 N N . CYS A 1 84 ? 19.074 9.236 -3.582 1.00 65.00 84 CYS A N 1
ATOM 682 C CA . CYS A 1 84 ? 20.177 9.639 -4.459 1.00 65.00 84 CYS A CA 1
ATOM 683 C C . CYS A 1 84 ? 20.848 10.909 -3.923 1.00 65.00 84 CYS A C 1
ATOM 685 O O . CYS A 1 84 ? 20.235 11.642 -3.162 1.00 65.00 84 CYS A O 1
ATOM 687 N N . PHE A 1 85 ? 22.090 11.214 -4.315 1.00 57.88 85 PHE A N 1
ATOM 688 C CA . PHE A 1 85 ? 22.776 12.434 -3.849 1.00 57.88 85 PHE A CA 1
ATOM 689 C C . PHE A 1 85 ? 21.995 13.712 -4.203 1.00 57.88 85 PHE A C 1
ATOM 691 O O . PHE A 1 85 ? 21.863 14.605 -3.368 1.00 57.88 85 PHE A O 1
ATOM 698 N N . ASP A 1 86 ? 21.398 13.735 -5.395 1.00 56.09 86 ASP A N 1
ATOM 699 C CA . ASP A 1 86 ? 20.550 14.832 -5.872 1.00 56.09 86 ASP A CA 1
ATOM 700 C C . ASP A 1 86 ? 19.188 14.888 -5.142 1.00 56.09 86 ASP A C 1
ATOM 702 O O . ASP A 1 86 ? 18.558 15.941 -5.088 1.00 56.09 86 ASP A O 1
ATOM 706 N N . ASN A 1 87 ? 18.789 13.787 -4.483 1.00 54.38 87 ASN A N 1
ATOM 707 C CA . ASN A 1 87 ? 17.496 13.597 -3.809 1.00 54.38 87 ASN A CA 1
ATOM 708 C C . ASN A 1 87 ? 17.655 13.253 -2.310 1.00 54.38 87 ASN A C 1
ATOM 710 O O . ASN A 1 87 ? 16.724 12.768 -1.675 1.00 54.38 87 ASN A O 1
ATOM 714 N N . PHE A 1 88 ? 18.830 13.484 -1.710 1.00 50.06 88 PHE A N 1
ATOM 715 C CA . PHE A 1 88 ? 19.136 13.049 -0.335 1.00 50.06 88 PHE A CA 1
ATOM 716 C C . PHE A 1 88 ? 18.273 13.783 0.701 1.00 50.06 88 PHE A C 1
ATOM 718 O O . PHE A 1 88 ? 18.076 13.331 1.827 1.00 50.06 88 PHE A O 1
ATOM 725 N N . ARG A 1 89 ? 17.740 14.940 0.302 1.00 50.38 89 ARG A N 1
ATOM 726 C CA . ARG A 1 89 ? 16.702 15.679 1.012 1.00 50.38 89 ARG A CA 1
ATOM 727 C C . ARG A 1 89 ? 15.336 15.341 0.425 1.00 50.38 89 ARG A C 1
ATOM 729 O O . ARG A 1 89 ? 14.632 16.256 0.003 1.00 50.38 89 ARG A O 1
ATOM 736 N N . ASP A 1 90 ? 14.938 14.068 0.438 1.00 48.62 90 ASP A N 1
ATOM 737 C CA . ASP A 1 90 ? 13.552 13.644 0.161 1.00 48.62 90 ASP A CA 1
ATOM 738 C C . ASP A 1 90 ? 12.601 14.010 1.314 1.00 48.62 90 ASP A C 1
ATOM 740 O O . ASP A 1 90 ? 11.908 13.233 1.971 1.00 48.62 90 ASP A O 1
ATOM 744 N N . LEU A 1 91 ? 12.682 15.289 1.592 1.00 47.09 91 LEU A N 1
ATOM 745 C CA . LEU A 1 91 ? 11.863 16.076 2.438 1.00 47.09 91 LEU A CA 1
ATOM 746 C C . LEU A 1 91 ? 11.140 17.095 1.555 1.00 47.09 91 LEU A C 1
ATOM 748 O O . LEU A 1 91 ? 10.090 17.501 2.004 1.00 47.09 91 LEU A O 1
ATOM 752 N N . SER A 1 92 ? 11.626 17.477 0.351 1.00 44.16 92 SER A N 1
ATOM 753 C CA . SER A 1 92 ? 11.193 18.701 -0.358 1.00 44.16 92 SER A CA 1
ATOM 754 C C . SER A 1 92 ? 10.778 18.620 -1.839 1.00 44.16 92 SER A C 1
ATOM 756 O O . SER A 1 92 ? 10.607 19.685 -2.426 1.00 44.16 92 SER A O 1
ATOM 758 N N . SER A 1 93 ? 10.619 17.463 -2.492 1.00 47.53 93 SER A N 1
ATOM 759 C CA . SER A 1 93 ? 9.979 17.464 -3.822 1.00 47.53 93 SER A CA 1
ATOM 760 C C . SER A 1 93 ? 9.107 16.237 -4.071 1.00 47.53 93 SER A C 1
ATOM 762 O O . SER A 1 93 ? 9.451 15.113 -3.732 1.00 47.53 93 SER A O 1
ATOM 764 N N . THR A 1 94 ? 7.961 16.468 -4.706 1.00 47.72 94 THR A N 1
ATOM 765 C CA . THR A 1 94 ? 7.015 15.469 -5.229 1.00 47.72 94 THR A CA 1
ATOM 766 C C . THR A 1 94 ? 7.573 14.665 -6.412 1.00 47.72 94 THR A C 1
ATOM 768 O O . THR A 1 94 ? 6.815 13.993 -7.109 1.00 47.72 94 THR A O 1
ATOM 771 N N . GLU A 1 95 ? 8.883 14.725 -6.679 1.00 52.41 95 GLU A N 1
ATOM 772 C CA . GLU A 1 95 ? 9.505 14.109 -7.850 1.00 52.41 95 GLU A CA 1
ATOM 773 C C . GLU A 1 95 ? 9.574 12.581 -7.728 1.00 52.41 95 GLU A C 1
ATOM 775 O O . GLU A 1 95 ? 10.607 12.029 -7.370 1.00 52.41 95 GLU A O 1
ATOM 780 N N . SER A 1 96 ? 8.450 11.936 -8.065 1.00 56.22 96 SER A N 1
ATOM 781 C CA . SER A 1 96 ? 8.182 10.606 -8.659 1.00 56.22 96 SER A CA 1
ATOM 782 C C . SER A 1 96 ? 8.965 9.354 -8.230 1.00 56.22 96 SER A C 1
ATOM 784 O O . SER A 1 96 ? 8.589 8.257 -8.637 1.00 56.22 96 SER A O 1
ATOM 786 N N . ASN A 1 97 ? 10.022 9.449 -7.430 1.00 62.94 97 ASN A N 1
ATOM 787 C CA . ASN A 1 97 ? 10.869 8.323 -7.074 1.00 62.94 97 ASN A CA 1
ATOM 788 C C . ASN A 1 97 ? 10.665 7.971 -5.605 1.00 62.94 97 ASN A C 1
ATOM 790 O O . ASN A 1 97 ? 10.885 8.820 -4.738 1.00 62.94 97 ASN A O 1
ATOM 794 N N . PRO A 1 98 ? 10.288 6.720 -5.304 1.00 68.31 98 PRO A N 1
ATOM 795 C CA . PRO A 1 98 ? 10.185 6.272 -3.930 1.00 68.31 98 PRO A CA 1
ATOM 796 C C . PRO A 1 98 ? 11.532 6.437 -3.221 1.00 68.31 98 PRO A C 1
ATOM 798 O O . PRO A 1 98 ? 12.563 5.965 -3.695 1.00 68.31 98 PRO A O 1
ATOM 801 N N . SER A 1 99 ? 11.538 7.065 -2.054 1.00 81.31 99 SER A N 1
ATOM 802 C CA . SER A 1 99 ? 12.716 7.105 -1.188 1.00 81.31 99 SER A CA 1
ATOM 803 C C . SER A 1 99 ? 12.733 5.955 -0.195 1.00 81.31 99 SER A C 1
ATOM 805 O O . SER A 1 99 ? 11.785 5.162 -0.071 1.00 81.31 99 SER A O 1
ATOM 807 N N . TRP A 1 100 ? 13.804 5.878 0.593 1.00 86.19 100 TRP A N 1
ATOM 808 C CA . TRP A 1 100 ? 13.841 4.967 1.730 1.00 86.19 100 TRP A CA 1
ATOM 809 C C . TRP A 1 100 ? 12.688 5.232 2.710 1.00 86.19 100 TRP A C 1
ATOM 811 O O . TRP A 1 100 ? 12.075 4.298 3.234 1.00 86.19 100 TRP A O 1
ATOM 821 N N . THR A 1 101 ? 12.373 6.504 2.942 1.00 85.69 101 THR A N 1
ATOM 822 C CA . THR A 1 101 ? 11.318 6.933 3.864 1.00 85.69 101 THR A CA 1
ATOM 823 C C . THR A 1 101 ? 9.933 6.645 3.291 1.00 85.69 101 THR A C 1
ATOM 825 O O . THR A 1 101 ? 9.138 5.981 3.958 1.00 85.69 101 THR A O 1
ATOM 828 N N . GLN A 1 102 ? 9.664 7.045 2.042 1.00 85.69 102 GLN A N 1
ATOM 829 C CA . GLN A 1 102 ? 8.377 6.791 1.379 1.00 85.69 102 GLN A CA 1
ATOM 830 C C . GLN A 1 102 ? 8.076 5.289 1.295 1.00 85.69 102 GLN A C 1
ATOM 832 O O . GLN A 1 102 ? 6.989 4.862 1.677 1.00 85.69 102 GLN A O 1
ATOM 837 N N . SER A 1 103 ? 9.065 4.467 0.920 1.00 90.12 103 SER A N 1
ATOM 838 C CA . SER A 1 103 ? 8.904 3.005 0.872 1.00 90.12 103 SER A CA 1
ATOM 839 C C . SER A 1 103 ? 8.574 2.388 2.237 1.00 90.12 103 SER A C 1
ATOM 841 O O . SER A 1 103 ? 7.763 1.468 2.319 1.00 90.12 103 SER A O 1
ATOM 843 N N . ASN A 1 104 ? 9.136 2.901 3.337 1.00 91.12 104 ASN A N 1
ATOM 844 C CA . ASN A 1 104 ? 8.774 2.433 4.680 1.00 91.12 104 ASN A CA 1
ATOM 845 C C . ASN A 1 104 ? 7.344 2.850 5.072 1.00 91.12 104 ASN A C 1
ATOM 847 O O . ASN A 1 104 ? 6.632 2.070 5.718 1.00 91.12 104 ASN A O 1
ATOM 851 N N . HIS A 1 105 ? 6.918 4.061 4.701 1.00 90.88 105 HIS A N 1
ATOM 852 C CA . HIS A 1 105 ? 5.547 4.513 4.940 1.00 90.88 105 HIS A CA 1
ATOM 853 C C . HIS A 1 105 ? 4.537 3.704 4.129 1.00 90.88 105 HIS A C 1
ATOM 855 O O . HIS A 1 105 ? 3.544 3.264 4.704 1.00 90.88 105 HIS A O 1
ATOM 861 N N . ASP A 1 106 ? 4.829 3.412 2.860 1.00 92.25 106 ASP A N 1
ATOM 862 C CA . ASP A 1 106 ? 3.986 2.562 2.015 1.00 92.25 106 ASP A CA 1
ATOM 863 C C . ASP A 1 106 ? 3.796 1.165 2.635 1.00 92.25 106 ASP A C 1
ATOM 865 O O . ASP A 1 106 ? 2.667 0.717 2.845 1.00 92.25 106 ASP A O 1
ATOM 869 N N . MET A 1 107 ? 4.882 0.523 3.089 1.00 93.62 107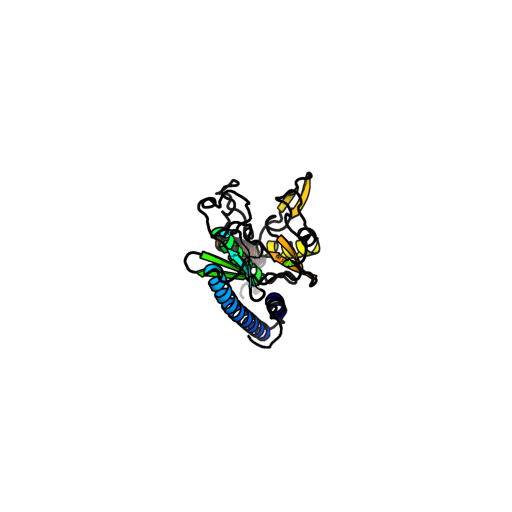 MET A N 1
ATOM 870 C CA . MET A 1 107 ? 4.806 -0.766 3.796 1.00 93.62 107 MET A CA 1
ATOM 871 C C . MET A 1 107 ? 3.986 -0.696 5.096 1.00 93.62 107 MET A C 1
ATOM 873 O O . MET A 1 107 ? 3.269 -1.641 5.439 1.00 93.62 107 MET A O 1
ATOM 877 N N . THR A 1 108 ? 4.067 0.418 5.829 1.00 92.69 108 THR A N 1
ATOM 878 C CA . THR A 1 108 ? 3.264 0.644 7.044 1.00 92.69 108 THR A CA 1
ATOM 879 C C . THR A 1 108 ? 1.783 0.841 6.702 1.00 92.69 108 THR A C 1
ATOM 881 O O . THR A 1 108 ? 0.903 0.310 7.390 1.00 92.69 108 THR A O 1
ATOM 884 N N . GLY A 1 109 ? 1.493 1.541 5.604 1.00 93.75 109 GLY A N 1
ATOM 885 C CA . GLY A 1 109 ? 0.152 1.696 5.054 1.00 93.75 109 GLY A CA 1
ATOM 886 C C . GLY A 1 109 ? -0.459 0.358 4.636 1.00 93.75 109 GLY A C 1
ATOM 887 O O . GLY A 1 109 ? -1.569 0.035 5.060 1.00 93.75 109 GLY A O 1
ATOM 888 N N . LEU A 1 110 ? 0.289 -0.481 3.913 1.00 94.94 110 LEU A N 1
ATOM 889 C CA . LEU A 1 110 ? -0.157 -1.823 3.512 1.00 94.94 110 LEU A CA 1
ATOM 890 C C . LEU A 1 110 ? -0.471 -2.702 4.723 1.00 94.94 110 LEU A C 1
ATOM 892 O O . LEU A 1 110 ? -1.520 -3.349 4.774 1.00 94.94 110 LEU A O 1
ATOM 896 N N . ARG A 1 111 ? 0.399 -2.680 5.741 1.00 93.25 111 ARG A N 1
ATOM 897 C CA . ARG A 1 111 ? 0.157 -3.390 7.004 1.00 93.25 111 ARG A CA 1
ATOM 898 C C . ARG A 1 111 ? -1.129 -2.913 7.679 1.00 93.25 111 ARG A C 1
ATOM 900 O O . ARG A 1 111 ? -1.879 -3.733 8.207 1.00 93.25 111 ARG A O 1
ATOM 907 N N . SER A 1 112 ? -1.395 -1.608 7.650 1.00 92.56 112 SER A N 1
ATOM 908 C CA . SER A 1 112 ? -2.631 -1.034 8.187 1.00 92.56 112 SER A CA 1
ATOM 909 C C . SER A 1 112 ? -3.849 -1.562 7.440 1.00 92.56 112 SER A C 1
ATOM 911 O O . SER A 1 112 ? -4.749 -2.111 8.067 1.00 92.56 112 SER A O 1
ATOM 913 N N . LEU A 1 113 ? -3.861 -1.482 6.108 1.00 94.25 113 LEU A N 1
ATOM 914 C CA . LEU A 1 113 ? -4.973 -1.975 5.292 1.00 94.25 113 LEU A CA 1
ATOM 915 C C . LEU A 1 113 ? -5.240 -3.469 5.496 1.00 94.25 113 LEU A C 1
ATOM 917 O O . LEU A 1 113 ? -6.400 -3.883 5.550 1.00 94.25 113 LEU A O 1
ATOM 921 N N . GLN A 1 114 ? -4.185 -4.271 5.661 1.00 92.31 114 GLN A N 1
ATOM 922 C CA . GLN A 1 114 ? -4.314 -5.695 5.957 1.00 92.31 114 GLN A CA 1
ATOM 923 C C . GLN A 1 114 ? -5.039 -5.947 7.288 1.00 92.31 114 GLN A C 1
ATOM 925 O O . GLN A 1 114 ? -5.836 -6.875 7.372 1.00 92.31 114 GLN A O 1
ATOM 930 N N . ILE A 1 115 ? -4.799 -5.119 8.311 1.00 91.38 115 ILE A N 1
ATOM 931 C CA . ILE A 1 115 ? -5.486 -5.206 9.612 1.00 91.38 115 ILE A CA 1
ATOM 932 C C . ILE A 1 115 ? -6.928 -4.687 9.515 1.00 91.38 115 ILE A C 1
ATOM 934 O O . ILE A 1 115 ? -7.828 -5.241 10.143 1.00 91.38 115 ILE A O 1
ATOM 938 N N . LEU A 1 116 ? -7.154 -3.618 8.745 1.00 92.50 116 LEU A N 1
ATOM 939 C CA . LEU A 1 116 ? -8.465 -2.975 8.621 1.00 92.50 116 LEU A CA 1
ATOM 940 C C . LEU A 1 116 ? -9.485 -3.824 7.859 1.00 92.50 116 LEU A C 1
ATOM 942 O O . LEU A 1 116 ? -10.682 -3.695 8.125 1.00 92.50 116 LEU A O 1
ATOM 946 N N . GLU A 1 117 ? -9.030 -4.661 6.925 1.00 90.44 117 GLU A N 1
ATOM 947 C CA . GLU A 1 117 ? -9.856 -5.569 6.120 1.00 90.44 117 GLU A CA 1
ATOM 948 C C . GLU A 1 117 ? -11.118 -4.906 5.525 1.00 90.44 117 GLU A C 1
ATOM 950 O O . GLU A 1 117 ? -12.241 -5.372 5.742 1.00 90.44 117 GLU A O 1
ATOM 955 N N . ILE A 1 118 ? -10.948 -3.800 4.794 1.00 95.38 118 ILE A N 1
ATOM 956 C CA . ILE A 1 118 ? -12.057 -3.153 4.077 1.00 95.38 118 ILE A CA 1
ATOM 957 C C . ILE A 1 118 ? -12.485 -4.023 2.892 1.00 95.38 118 ILE A C 1
ATOM 959 O O . ILE A 1 118 ? -11.648 -4.454 2.098 1.00 95.38 118 ILE A O 1
ATOM 963 N N . ASP A 1 119 ? -13.786 -4.297 2.798 1.00 93.06 119 ASP A N 1
ATOM 964 C CA . ASP A 1 119 ? -14.358 -5.119 1.731 1.00 93.06 119 ASP A CA 1
ATOM 965 C C . ASP A 1 119 ? -14.195 -4.439 0.363 1.00 93.06 119 ASP A C 1
ATOM 967 O O . ASP A 1 119 ? -14.346 -3.221 0.259 1.00 93.06 119 ASP A O 1
ATOM 971 N N . LYS A 1 120 ? -13.892 -5.224 -0.680 1.00 93.94 120 LYS A N 1
ATOM 972 C CA . LYS A 1 120 ? -13.685 -4.789 -2.084 1.00 93.94 120 LYS A CA 1
ATOM 973 C C . LYS A 1 120 ? -12.542 -3.797 -2.343 1.00 93.94 120 LYS A C 1
ATOM 975 O O . LYS A 1 120 ? -12.278 -3.488 -3.505 1.00 93.94 120 LYS A O 1
ATOM 980 N N . LEU A 1 121 ? -11.848 -3.331 -1.304 1.00 97.06 121 LEU A N 1
ATOM 981 C CA . LEU A 1 121 ? -10.653 -2.506 -1.432 1.00 97.06 121 LEU A CA 1
ATOM 982 C C . LEU A 1 121 ? -9.420 -3.405 -1.584 1.00 97.06 121 LEU A C 1
ATOM 984 O O . LEU A 1 121 ? -8.911 -3.997 -0.620 1.00 97.06 121 LEU A O 1
ATOM 988 N N . CYS A 1 122 ? -8.936 -3.512 -2.816 1.00 97.31 122 CYS A N 1
ATOM 989 C CA . CYS A 1 122 ? -7.769 -4.312 -3.149 1.00 97.31 122 CYS A CA 1
ATOM 990 C C . CYS A 1 122 ? -6.484 -3.519 -2.909 1.00 97.31 122 CYS A C 1
ATOM 992 O O . CYS A 1 122 ? -6.422 -2.314 -3.119 1.00 97.31 122 CYS A O 1
ATOM 994 N N . PHE A 1 123 ? -5.430 -4.215 -2.501 1.00 96.81 123 PHE A N 1
ATOM 995 C CA . PHE A 1 123 ? -4.065 -3.690 -2.462 1.00 96.81 123 PHE A CA 1
ATOM 996 C C . PHE A 1 123 ? -3.118 -4.771 -2.977 1.00 96.81 123 PHE A C 1
ATOM 998 O O . PHE A 1 123 ? -3.503 -5.941 -3.073 1.00 96.81 123 PHE A O 1
ATOM 1005 N N . LEU A 1 124 ? -1.899 -4.380 -3.329 1.00 96.81 124 LEU A N 1
ATOM 1006 C CA . LEU A 1 124 ? -0.943 -5.245 -4.013 1.00 96.81 124 LEU A CA 1
ATOM 1007 C C . LEU A 1 124 ? -0.123 -6.083 -3.032 1.00 96.81 124 LEU A C 1
ATOM 1009 O O . LEU A 1 124 ? 0.136 -5.678 -1.896 1.00 96.81 124 LEU A O 1
ATOM 1013 N N . ALA A 1 125 ? 0.306 -7.261 -3.484 1.00 96.50 125 ALA A N 1
ATOM 1014 C CA . ALA A 1 125 ? 1.385 -7.961 -2.810 1.00 96.50 125 ALA A CA 1
ATOM 1015 C C . ALA A 1 125 ? 2.667 -7.157 -3.047 1.00 96.50 125 ALA A C 1
ATOM 1017 O O . ALA A 1 125 ? 3.103 -7.011 -4.187 1.00 96.50 125 ALA A O 1
ATOM 1018 N N . THR A 1 126 ? 3.247 -6.631 -1.971 1.00 97.19 126 THR A N 1
ATOM 1019 C CA . THR A 1 126 ? 4.422 -5.758 -2.025 1.00 97.19 126 THR A CA 1
ATOM 1020 C C . THR A 1 126 ? 5.487 -6.271 -1.071 1.00 97.19 126 THR A C 1
ATOM 1022 O O . THR A 1 126 ? 5.183 -6.687 0.048 1.00 97.19 126 THR A O 1
ATOM 1025 N N . THR A 1 127 ? 6.744 -6.225 -1.497 1.00 96.75 127 THR A N 1
ATOM 1026 C CA . THR A 1 127 ? 7.897 -6.456 -0.629 1.00 96.75 127 THR A CA 1
ATOM 1027 C C . THR A 1 127 ? 9.033 -5.513 -0.988 1.00 96.75 127 THR A C 1
ATOM 1029 O O . THR A 1 127 ? 9.119 -5.012 -2.107 1.00 96.75 127 THR A O 1
ATOM 1032 N N . VAL A 1 128 ? 9.935 -5.302 -0.035 1.00 96.69 128 VAL A N 1
ATOM 1033 C CA . VAL A 1 128 ? 11.160 -4.529 -0.227 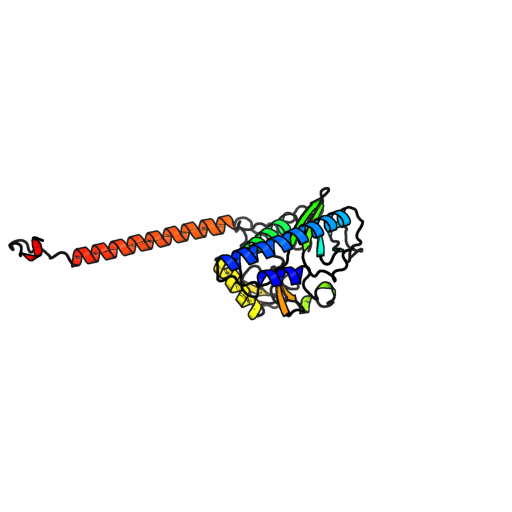1.00 96.69 128 VAL A CA 1
ATOM 1034 C C . VAL A 1 128 ? 12.351 -5.472 -0.112 1.00 96.69 128 VAL A C 1
ATOM 1036 O O . VAL A 1 128 ? 12.449 -6.242 0.844 1.00 96.69 128 VAL A O 1
ATOM 1039 N N . VAL A 1 129 ? 13.267 -5.408 -1.076 1.00 97.12 129 VAL A N 1
ATOM 1040 C CA . VAL A 1 129 ? 14.492 -6.212 -1.112 1.00 97.12 129 VAL A CA 1
ATOM 1041 C C . VAL A 1 129 ? 15.697 -5.280 -1.074 1.00 97.12 129 VAL A C 1
ATOM 1043 O O . VAL A 1 129 ? 15.886 -4.453 -1.963 1.00 97.12 129 VAL A O 1
ATOM 1046 N N . ASN A 1 130 ? 16.530 -5.428 -0.045 1.00 96.62 130 ASN A N 1
ATOM 1047 C CA . ASN A 1 130 ? 17.803 -4.721 0.065 1.00 96.62 130 ASN A CA 1
ATOM 1048 C C . ASN A 1 130 ? 18.937 -5.649 -0.397 1.00 96.62 130 ASN A C 1
ATOM 1050 O O . ASN A 1 130 ? 19.144 -6.708 0.197 1.00 96.62 130 ASN A O 1
ATOM 1054 N N . TYR A 1 131 ? 19.686 -5.263 -1.430 1.00 97.19 131 TYR A N 1
ATOM 1055 C CA . TYR A 1 131 ? 20.769 -6.070 -1.996 1.00 97.19 131 TYR A CA 1
ATOM 1056 C C . TYR A 1 131 ? 21.897 -5.198 -2.565 1.00 97.19 131 TYR A C 1
ATOM 1058 O O . TYR A 1 131 ? 21.651 -4.273 -3.333 1.00 97.19 131 TYR A O 1
ATOM 1066 N N . LYS A 1 132 ? 23.155 -5.482 -2.184 1.00 95.69 132 LYS A N 1
ATOM 1067 C CA . LYS A 1 132 ? 24.363 -4.735 -2.615 1.00 95.69 132 LYS A CA 1
ATOM 1068 C C . LYS A 1 132 ? 24.229 -3.203 -2.502 1.00 95.69 132 LYS A C 1
ATOM 1070 O O . LYS A 1 132 ? 24.589 -2.475 -3.420 1.00 95.69 132 LYS A O 1
ATOM 1075 N N . GLY A 1 133 ? 23.666 -2.712 -1.396 1.00 91.00 133 GLY A N 1
ATOM 1076 C CA . GLY A 1 133 ? 23.441 -1.275 -1.173 1.00 91.00 133 GLY A CA 1
ATOM 1077 C C . GLY A 1 133 ? 22.294 -0.666 -1.988 1.00 91.00 133 GLY A C 1
ATOM 1078 O O . GLY A 1 133 ? 22.030 0.521 -1.852 1.00 91.00 133 GLY A O 1
ATOM 1079 N N . ASN A 1 134 ? 21.592 -1.466 -2.792 1.00 92.50 134 ASN A N 1
ATOM 1080 C CA . ASN A 1 134 ? 20.381 -1.058 -3.485 1.00 92.50 134 ASN A CA 1
ATOM 1081 C C . ASN A 1 134 ? 19.155 -1.501 -2.688 1.00 92.50 134 ASN A C 1
ATOM 1083 O O . ASN A 1 134 ? 19.160 -2.572 -2.077 1.00 92.50 134 ASN A O 1
ATOM 1087 N N . ARG A 1 135 ? 18.093 -0.705 -2.740 1.00 94.50 135 ARG A N 1
ATOM 1088 C CA . ARG A 1 135 ? 16.769 -1.066 -2.247 1.00 94.50 135 ARG A CA 1
ATOM 1089 C C . ARG A 1 135 ? 15.822 -1.095 -3.437 1.00 94.50 135 ARG A C 1
ATOM 1091 O O . ARG A 1 135 ? 15.772 -0.140 -4.206 1.00 94.50 135 ARG A O 1
ATOM 1098 N N . VAL A 1 136 ? 15.102 -2.199 -3.581 1.00 96.31 136 VAL A N 1
ATOM 1099 C CA . VAL A 1 136 ? 14.167 -2.446 -4.680 1.00 96.31 136 VAL A CA 1
ATOM 1100 C C . VAL A 1 136 ? 12.803 -2.771 -4.085 1.00 96.31 136 VAL A C 1
ATOM 1102 O O . VAL A 1 136 ? 12.692 -3.667 -3.246 1.00 96.31 136 VAL A O 1
ATOM 1105 N N . ILE A 1 137 ? 11.775 -2.042 -4.505 1.00 97.19 137 ILE A N 1
ATOM 1106 C CA . ILE A 1 137 ? 10.377 -2.385 -4.242 1.00 97.19 137 ILE A CA 1
ATOM 1107 C C . ILE A 1 137 ? 9.945 -3.387 -5.308 1.00 97.19 137 ILE A C 1
ATOM 1109 O O . ILE A 1 137 ? 10.267 -3.224 -6.481 1.00 97.19 137 ILE A O 1
ATOM 1113 N N . ALA A 1 138 ? 9.222 -4.423 -4.897 1.00 98.00 138 ALA A N 1
ATOM 1114 C CA . ALA A 1 138 ? 8.639 -5.423 -5.774 1.00 98.00 138 ALA A CA 1
ATOM 1115 C C . ALA A 1 138 ? 7.137 -5.52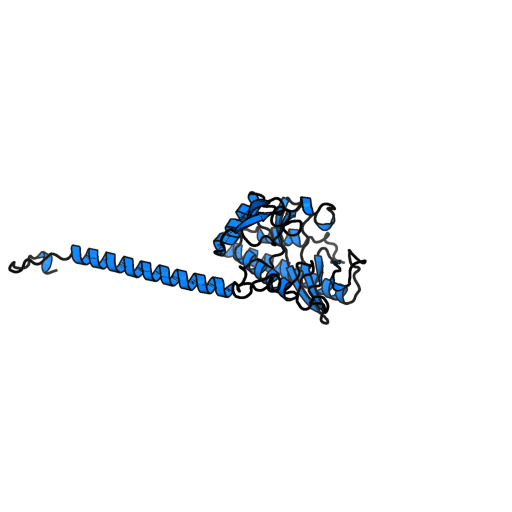9 -5.498 1.00 98.00 138 ALA A C 1
ATOM 1117 O O . ALA A 1 138 ? 6.743 -5.775 -4.357 1.00 98.00 138 ALA A O 1
ATOM 1118 N N . GLN A 1 139 ? 6.314 -5.356 -6.529 1.00 97.56 139 GLN A N 1
ATOM 1119 C CA . GLN A 1 139 ? 4.855 -5.297 -6.439 1.00 97.56 139 GLN A CA 1
ATOM 1120 C C . GLN A 1 139 ? 4.193 -6.234 -7.451 1.00 97.56 139 GLN A C 1
ATOM 1122 O O . GLN A 1 139 ? 4.628 -6.351 -8.598 1.00 97.56 139 GLN A O 1
ATOM 1127 N N . SER A 1 140 ? 3.108 -6.894 -7.048 1.00 97.19 140 SER A N 1
ATOM 1128 C CA . SER A 1 140 ? 2.199 -7.533 -8.002 1.00 97.19 140 SER A CA 1
ATOM 1129 C C . SER A 1 140 ? 1.570 -6.480 -8.920 1.00 97.19 140 SER A C 1
ATOM 1131 O O . SER A 1 140 ? 1.356 -5.347 -8.502 1.00 97.19 140 SER A O 1
ATOM 1133 N N . ILE A 1 141 ? 1.237 -6.842 -10.155 1.00 95.94 141 ILE A N 1
ATOM 1134 C CA . ILE A 1 141 ? 0.802 -5.875 -11.173 1.00 95.94 141 ILE A CA 1
ATOM 1135 C C . ILE A 1 141 ? -0.726 -5.729 -11.175 1.00 95.94 141 ILE A C 1
ATOM 1137 O O . ILE A 1 141 ? -1.444 -6.727 -11.185 1.00 95.94 141 ILE A O 1
ATOM 1141 N N . ILE A 1 142 ? -1.226 -4.489 -11.224 1.00 95.38 142 ILE A N 1
ATOM 1142 C CA . ILE A 1 142 ? -2.651 -4.212 -11.466 1.00 95.38 142 ILE A CA 1
ATOM 1143 C C . ILE A 1 142 ? -3.000 -4.597 -12.913 1.00 95.38 142 ILE A C 1
ATOM 1145 O O . ILE A 1 142 ? -2.362 -4.096 -13.846 1.00 95.38 142 ILE A O 1
ATOM 1149 N N . PRO A 1 143 ? -4.026 -5.431 -13.156 1.00 92.62 143 PRO A N 1
ATOM 1150 C CA . PRO A 1 143 ? -4.380 -5.843 -14.507 1.00 92.62 143 PRO A CA 1
ATOM 1151 C C . PRO A 1 143 ? -4.717 -4.655 -15.412 1.00 92.62 143 PRO A C 1
ATOM 1153 O O . PRO A 1 143 ? -5.646 -3.890 -15.148 1.00 92.62 143 PRO A O 1
ATOM 1156 N N . GLY A 1 144 ? -3.993 -4.540 -16.527 1.00 88.38 144 GLY A N 1
ATOM 1157 C CA . GLY A 1 144 ? -4.187 -3.500 -17.540 1.00 88.38 144 GLY A CA 1
ATOM 1158 C C . GLY A 1 144 ? -3.358 -2.229 -17.346 1.00 88.38 144 GLY A C 1
ATOM 1159 O O . GLY A 1 144 ? -3.325 -1.416 -18.263 1.00 88.38 144 GLY A O 1
ATOM 1160 N N . ILE A 1 145 ? -2.636 -2.076 -16.228 1.00 88.31 145 ILE A N 1
ATOM 1161 C CA . ILE A 1 145 ? -1.871 -0.848 -15.955 1.00 88.31 145 ILE A CA 1
ATOM 1162 C C . ILE A 1 145 ? -0.689 -0.654 -16.916 1.00 88.31 145 ILE A C 1
ATOM 1164 O O . ILE A 1 145 ? -0.417 0.456 -17.340 1.00 88.31 145 ILE A O 1
ATOM 1168 N N . LEU A 1 146 ? -0.013 -1.733 -17.320 1.00 84.69 146 LEU A N 1
ATOM 1169 C CA . LEU A 1 146 ? 1.190 -1.642 -18.161 1.00 84.69 146 LEU A CA 1
ATOM 1170 C C . LEU A 1 146 ? 0.892 -1.430 -19.651 1.00 84.69 146 LEU A C 1
ATOM 1172 O O . LEU A 1 146 ? 1.751 -0.954 -20.384 1.00 84.69 146 LEU A O 1
ATOM 1176 N N . ASN A 1 147 ? -0.306 -1.807 -20.104 1.00 76.94 147 ASN A N 1
ATOM 1177 C CA . ASN A 1 147 ? -0.680 -1.788 -21.522 1.00 76.94 147 ASN A CA 1
ATOM 1178 C C . ASN A 1 147 ? -1.625 -0.631 -21.871 1.00 76.94 147 ASN A C 1
ATOM 1180 O O . ASN A 1 147 ? -1.995 -0.480 -23.034 1.00 76.94 147 ASN A O 1
ATOM 1184 N N . ASN A 1 148 ? -2.054 0.154 -20.879 1.00 75.62 148 ASN A N 1
ATOM 1185 C CA . ASN A 1 148 ? -2.938 1.288 -21.096 1.00 75.62 148 ASN A CA 1
ATOM 1186 C C . ASN A 1 148 ? -2.111 2.567 -21.261 1.00 75.62 148 ASN A C 1
ATOM 1188 O O . ASN A 1 148 ? -1.440 3.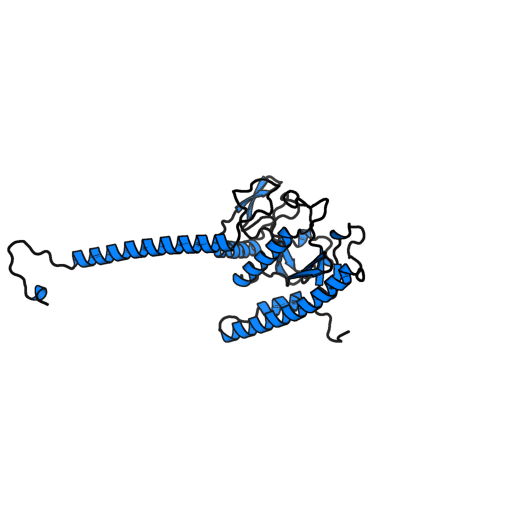005 -20.330 1.00 75.62 148 ASN A O 1
ATOM 1192 N N . SER A 1 149 ? -2.175 3.170 -22.448 1.00 72.75 149 SER A N 1
ATOM 1193 C CA . SER A 1 149 ? -1.511 4.445 -22.736 1.00 72.75 149 SER A CA 1
ATOM 1194 C C . SER A 1 149 ? -2.135 5.629 -21.992 1.00 72.75 149 SER A C 1
ATOM 1196 O O . SER A 1 149 ? -1.484 6.657 -21.845 1.00 72.75 149 SER A O 1
ATOM 1198 N N . ASP A 1 150 ? -3.380 5.498 -21.529 1.00 79.88 150 ASP A N 1
ATOM 1199 C CA . ASP A 1 150 ? -4.094 6.516 -20.761 1.00 79.88 150 ASP A CA 1
ATOM 1200 C C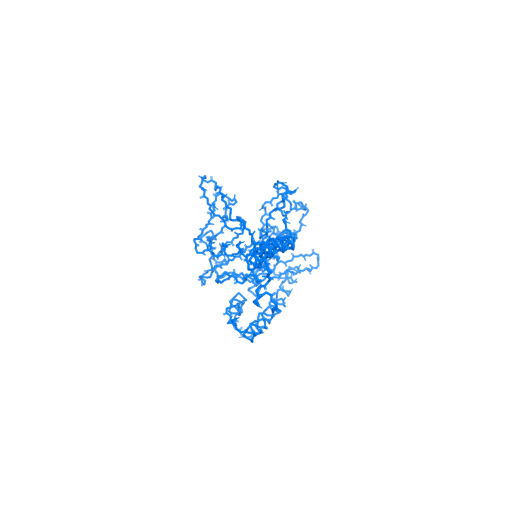 . ASP A 1 150 ? -4.279 6.056 -19.306 1.00 79.88 150 ASP A C 1
ATOM 1202 O O . ASP A 1 150 ? -5.353 5.622 -18.887 1.00 79.88 150 ASP A O 1
ATOM 1206 N N . LEU A 1 151 ? -3.207 6.132 -18.514 1.00 76.00 151 LEU A N 1
ATOM 1207 C CA . LEU A 1 151 ? -3.234 5.799 -17.082 1.00 76.00 151 LEU A CA 1
ATOM 1208 C C . LEU A 1 151 ? -4.219 6.679 -16.294 1.00 76.00 151 LEU A C 1
ATOM 1210 O O . LEU A 1 151 ? -4.817 6.218 -15.321 1.00 76.00 151 LEU A O 1
ATOM 1214 N N . ALA A 1 152 ? -4.431 7.924 -16.732 1.00 79.31 152 ALA A N 1
ATOM 1215 C CA . ALA A 1 152 ? -5.363 8.851 -16.098 1.00 79.31 152 ALA A CA 1
ATOM 1216 C C . ALA A 1 152 ? -6.815 8.354 -16.183 1.00 79.31 152 ALA A C 1
ATOM 1218 O O . ALA A 1 152 ? -7.597 8.589 -15.253 1.00 79.31 152 ALA A O 1
ATOM 1219 N N . SER A 1 153 ? -7.172 7.616 -17.242 1.00 83.88 153 SER A N 1
ATOM 1220 C CA . SER A 1 153 ? -8.489 6.973 -17.373 1.00 83.88 153 SER A CA 1
ATOM 1221 C C . SER A 1 153 ? -8.775 5.927 -16.290 1.00 83.88 153 SER A C 1
ATOM 1223 O O . SER A 1 153 ? -9.934 5.731 -15.932 1.00 83.88 153 SER A O 1
ATOM 1225 N N . LEU A 1 154 ? -7.737 5.292 -15.733 1.00 87.75 154 LEU A N 1
ATOM 1226 C CA . LEU A 1 154 ? -7.872 4.251 -14.709 1.00 87.75 154 LEU A CA 1
ATOM 1227 C C . LEU A 1 154 ? -7.931 4.814 -13.285 1.00 87.75 154 LEU A C 1
ATOM 1229 O O . LEU A 1 154 ? -8.322 4.097 -12.367 1.00 87.75 154 LEU A O 1
ATOM 1233 N N . ALA A 1 155 ? -7.542 6.074 -13.081 1.00 91.56 155 ALA A N 1
ATOM 1234 C CA . ALA A 1 155 ? -7.606 6.707 -11.771 1.00 91.56 155 ALA A CA 1
ATOM 1235 C C . ALA A 1 155 ? -9.071 6.912 -11.339 1.00 91.56 155 ALA A C 1
ATOM 1237 O O . ALA A 1 155 ? -9.847 7.547 -12.055 1.00 91.56 155 ALA A O 1
ATOM 1238 N N . GLU A 1 156 ? -9.424 6.406 -10.158 1.00 94.00 156 GLU A N 1
ATOM 1239 C CA . GLU A 1 156 ? -10.725 6.568 -9.486 1.00 94.00 156 GLU A CA 1
ATOM 1240 C C . GLU A 1 156 ? -10.628 7.496 -8.263 1.00 94.00 156 GLU A C 1
ATOM 1242 O O . GLU A 1 156 ? -11.630 8.062 -7.824 1.00 94.00 156 GLU A O 1
ATOM 1247 N N . TYR A 1 157 ? -9.436 7.652 -7.680 1.00 95.06 157 TYR A N 1
ATOM 1248 C CA . TYR A 1 157 ? -9.285 8.355 -6.409 1.00 95.06 157 TYR A CA 1
ATOM 1249 C C . TYR A 1 157 ? -7.916 9.016 -6.253 1.00 95.06 157 TYR A C 1
ATOM 1251 O O . TYR A 1 157 ? -6.909 8.466 -6.702 1.00 95.06 157 TYR A O 1
ATOM 1259 N N . GLY A 1 158 ? -7.887 10.166 -5.582 1.00 92.31 158 GLY A N 1
ATOM 1260 C CA . GLY A 1 158 ? -6.679 10.957 -5.367 1.00 92.31 158 GLY A CA 1
ATOM 1261 C C . GLY A 1 158 ? -6.383 11.910 -6.521 1.00 92.31 158 GLY A C 1
ATOM 1262 O O . GLY A 1 158 ? -7.168 12.066 -7.461 1.00 92.31 158 GLY A O 1
ATOM 1263 N N . THR A 1 159 ? -5.249 12.595 -6.440 1.00 88.31 159 THR A N 1
ATOM 1264 C CA . THR A 1 159 ? -4.813 13.493 -7.513 1.00 88.31 159 THR A CA 1
ATOM 1265 C C . THR A 1 159 ? -4.281 12.725 -8.725 1.00 88.31 159 THR A C 1
ATOM 1267 O O . THR A 1 159 ? -3.694 11.662 -8.557 1.00 88.31 159 THR A O 1
ATOM 1270 N N . VAL A 1 160 ? -4.429 13.253 -9.942 1.00 82.69 160 VAL A N 1
ATOM 1271 C CA . VAL A 1 160 ? -3.864 12.654 -11.170 1.00 82.69 160 VAL A CA 1
ATOM 1272 C C . VAL A 1 160 ? -2.608 13.398 -11.658 1.00 82.69 160 VAL A C 1
ATOM 1274 O O . VAL A 1 160 ? -1.720 12.794 -12.247 1.00 82.69 160 VAL A O 1
ATOM 1277 N N . ASP A 1 161 ? -2.506 14.687 -11.356 1.00 79.69 161 ASP A N 1
ATOM 1278 C CA . ASP A 1 161 ? -1.634 15.683 -11.991 1.00 79.69 161 ASP A CA 1
ATOM 1279 C C . ASP A 1 161 ? -1.220 16.777 -10.981 1.00 79.69 161 ASP A C 1
ATOM 1281 O O . ASP A 1 161 ? -1.416 17.972 -11.204 1.00 79.69 161 ASP A O 1
ATOM 1285 N N . GLU A 1 162 ? -0.654 16.358 -9.845 1.00 71.94 162 GLU A N 1
ATOM 1286 C CA . GLU A 1 162 ? -0.099 17.259 -8.813 1.00 71.94 162 GLU A CA 1
ATOM 1287 C C . GLU A 1 162 ? -1.123 18.262 -8.250 1.00 71.94 162 GLU A C 1
ATOM 1289 O O . GLU A 1 162 ? -0.904 19.465 -8.172 1.00 71.94 162 GLU A O 1
ATOM 1294 N N . GLN A 1 163 ? -2.265 17.731 -7.825 1.00 70.06 163 GLN A N 1
ATOM 1295 C CA . GLN A 1 163 ? -3.403 18.416 -7.195 1.00 70.06 163 GLN A CA 1
ATOM 1296 C C . GLN A 1 163 ? -4.209 19.347 -8.111 1.00 70.06 163 GLN A C 1
ATOM 1298 O O . GLN A 1 163 ? -5.165 19.967 -7.647 1.00 70.06 163 GLN A O 1
ATOM 1303 N N . LYS A 1 164 ? -3.913 19.395 -9.415 1.00 79.25 164 LYS A N 1
ATOM 1304 C CA . LYS A 1 164 ? -4.732 20.157 -10.372 1.00 79.25 164 LYS A CA 1
ATOM 1305 C C . LYS A 1 164 ? -6.107 19.524 -10.569 1.00 79.25 164 LYS A C 1
ATOM 1307 O O . LYS A 1 164 ? -7.111 20.214 -10.466 1.00 79.25 164 LYS A O 1
ATOM 1312 N N . THR A 1 165 ? -6.136 18.212 -10.751 1.00 86.19 165 THR A N 1
ATOM 1313 C CA . THR A 1 165 ? -7.317 17.371 -10.906 1.00 86.19 165 THR A CA 1
ATOM 1314 C C . THR A 1 165 ? -7.354 16.366 -9.761 1.00 86.19 165 THR A C 1
ATOM 1316 O O . THR A 1 165 ? -6.446 15.541 -9.585 1.00 86.19 165 THR A O 1
ATOM 1319 N N . ILE A 1 166 ? -8.427 16.419 -8.974 1.00 91.06 166 ILE A N 1
ATOM 1320 C CA . ILE A 1 166 ? -8.679 15.488 -7.872 1.00 91.06 166 ILE A CA 1
ATOM 1321 C C . ILE A 1 166 ? -9.879 14.617 -8.235 1.00 91.06 166 ILE A C 1
ATOM 1323 O O . ILE A 1 166 ? -10.988 15.112 -8.443 1.00 91.06 166 ILE A O 1
ATOM 1327 N N . LYS A 1 167 ? -9.663 13.301 -8.283 1.00 92.81 167 LYS A N 1
ATOM 1328 C CA . LYS A 1 167 ? -10.730 12.317 -8.464 1.00 92.81 167 LYS A CA 1
ATOM 1329 C C . LYS A 1 167 ? -11.197 11.780 -7.113 1.00 92.81 167 LYS A C 1
ATOM 1331 O O . LYS A 1 167 ? -10.394 11.525 -6.218 1.00 92.81 167 LYS A O 1
ATOM 1336 N N . SER A 1 168 ? -12.508 11.616 -6.976 1.00 94.69 168 SER A N 1
ATOM 1337 C CA . SER A 1 168 ? -13.158 11.081 -5.775 1.00 94.69 168 SER A CA 1
ATOM 1338 C C . SER A 1 168 ? -14.406 10.298 -6.186 1.00 94.69 168 SER A C 1
ATOM 1340 O O . SER A 1 168 ? -15.533 10.736 -5.966 1.00 94.69 168 SER A O 1
ATOM 1342 N N . GLU A 1 169 ? -14.211 9.171 -6.875 1.00 95.44 169 GLU A N 1
ATOM 1343 C CA . GLU A 1 169 ? -15.327 8.327 -7.312 1.00 95.44 169 GLU A CA 1
ATOM 1344 C C . GLU A 1 169 ? -16.111 7.786 -6.113 1.00 95.44 169 GLU A C 1
ATOM 1346 O O . GLU A 1 169 ? -15.523 7.261 -5.167 1.00 95.44 169 GLU A O 1
ATOM 1351 N N . GLU A 1 170 ? -17.443 7.872 -6.159 1.00 95.44 170 GLU A N 1
ATOM 1352 C CA . GLU A 1 170 ? -18.323 7.654 -4.999 1.00 95.44 170 GLU A CA 1
ATOM 1353 C C . GLU A 1 170 ? -18.099 6.290 -4.326 1.00 95.44 170 GLU A C 1
ATOM 1355 O O . GLU A 1 170 ? -17.980 6.199 -3.101 1.00 95.44 170 GLU A O 1
ATOM 1360 N N . GLN A 1 171 ? -17.972 5.225 -5.126 1.00 95.38 171 GLN A N 1
ATOM 1361 C CA . GLN A 1 171 ? -17.734 3.875 -4.615 1.00 95.38 171 GLN A CA 1
ATOM 1362 C C . GLN A 1 171 ? -16.371 3.762 -3.913 1.00 95.38 171 GLN A C 1
ATOM 1364 O O . GLN A 1 171 ? -16.281 3.175 -2.832 1.00 95.38 171 GLN A O 1
ATOM 1369 N N . PHE A 1 172 ? -15.314 4.323 -4.509 1.00 97.00 172 PHE A N 1
ATOM 1370 C CA . PHE A 1 172 ? -13.969 4.293 -3.933 1.00 97.00 172 PHE A CA 1
ATOM 1371 C C . PHE A 1 172 ? -13.900 5.161 -2.674 1.00 97.00 172 PHE A C 1
ATOM 1373 O O . PHE A 1 172 ? -13.393 4.734 -1.636 1.00 97.00 172 PHE A O 1
ATOM 1380 N N . HIS A 1 173 ? -14.502 6.346 -2.733 1.00 96.88 173 HIS A N 1
ATOM 1381 C CA . HIS A 1 173 ? -14.618 7.270 -1.617 1.00 96.88 173 HIS A CA 1
ATOM 1382 C C . HIS A 1 173 ? -15.351 6.645 -0.424 1.00 96.88 173 HIS A C 1
ATOM 1384 O O . HIS A 1 173 ? -14.911 6.788 0.716 1.00 96.88 173 HIS A O 1
ATOM 1390 N N . GLY A 1 174 ? -16.422 5.884 -0.670 1.00 97.25 174 GLY A N 1
ATOM 1391 C CA . GLY A 1 174 ? -17.131 5.131 0.364 1.00 97.25 174 GLY A CA 1
ATOM 1392 C C . GLY A 1 174 ? -16.244 4.106 1.081 1.00 97.25 174 GLY A C 1
ATOM 1393 O O . GLY A 1 174 ? -16.309 3.990 2.305 1.00 97.25 174 GLY A O 1
ATOM 1394 N N . MET A 1 175 ? -15.369 3.403 0.352 1.00 97.62 175 MET A N 1
ATOM 1395 C CA . MET A 1 175 ? -14.381 2.495 0.956 1.00 97.62 175 MET A CA 1
ATOM 1396 C C . MET A 1 175 ? -13.321 3.268 1.749 1.00 97.62 175 MET A C 1
ATOM 1398 O O . MET A 1 175 ? -13.010 2.895 2.880 1.00 97.62 175 MET A O 1
ATOM 1402 N N . MET A 1 176 ? -12.821 4.386 1.217 1.00 97.00 176 MET A N 1
ATOM 1403 C CA . MET A 1 176 ? -11.851 5.238 1.914 1.00 97.00 176 MET A CA 1
ATOM 1404 C C . MET A 1 176 ? -12.419 5.884 3.181 1.00 97.00 176 MET A C 1
ATOM 1406 O O . MET A 1 176 ? -11.706 6.005 4.174 1.00 97.00 176 MET A O 1
ATOM 1410 N N . LYS A 1 177 ? -13.713 6.221 3.213 1.00 97.12 177 LYS A N 1
ATOM 1411 C CA . LYS A 1 177 ? -14.394 6.653 4.442 1.00 97.12 177 LYS A CA 1
ATOM 1412 C C . LYS A 1 177 ? -14.363 5.573 5.519 1.00 97.12 177 LYS A C 1
ATOM 1414 O O . LYS A 1 177 ? -14.091 5.897 6.668 1.00 97.12 177 LYS A O 1
ATOM 1419 N N . GLN A 1 178 ? -14.560 4.302 5.160 1.00 97.31 178 GLN A N 1
ATOM 1420 C CA . GLN A 1 178 ? -14.433 3.193 6.117 1.00 97.31 178 GLN A CA 1
ATOM 1421 C C . GLN A 1 178 ? -12.991 3.024 6.612 1.00 97.31 178 GLN A C 1
ATOM 1423 O O . GLN A 1 178 ? -12.781 2.740 7.790 1.00 97.31 178 GLN A O 1
ATOM 1428 N N . VAL A 1 179 ? -11.996 3.209 5.733 1.00 95.69 179 VAL A N 1
ATOM 1429 C CA . VAL A 1 179 ? -10.578 3.218 6.128 1.00 95.69 179 VAL A CA 1
ATOM 1430 C C . VAL A 1 179 ? -10.331 4.315 7.167 1.00 95.69 179 VAL A C 1
ATOM 1432 O O . VAL A 1 179 ? -9.833 4.032 8.256 1.00 95.69 179 VAL A O 1
ATOM 1435 N N . CYS A 1 180 ? -10.716 5.553 6.855 1.00 94.06 180 CYS A N 1
ATOM 1436 C CA . CYS A 1 180 ? -10.526 6.705 7.729 1.00 94.06 180 CYS A CA 1
ATOM 1437 C C . CYS A 1 180 ? -11.281 6.578 9.053 1.00 94.06 180 CYS A C 1
ATOM 1439 O O . CYS A 1 180 ? -10.696 6.860 10.094 1.00 94.06 180 CYS A O 1
ATOM 1441 N N . ASP A 1 181 ? -12.524 6.096 9.039 1.00 94.00 181 ASP A N 1
ATOM 1442 C CA . ASP A 1 181 ? -13.322 5.864 10.246 1.00 94.00 181 ASP A CA 1
ATOM 1443 C C . ASP A 1 181 ? -12.622 4.886 11.202 1.00 94.00 181 ASP A C 1
ATOM 1445 O O . ASP A 1 181 ? -12.366 5.217 12.361 1.00 94.00 181 ASP A O 1
ATOM 1449 N N . LYS A 1 182 ? -12.172 3.728 10.692 1.00 91.88 182 LYS A N 1
ATOM 1450 C CA . LYS A 1 182 ? -11.432 2.745 11.502 1.00 91.88 182 LYS A CA 1
ATOM 1451 C C . LYS A 1 182 ? -10.061 3.239 11.972 1.00 91.88 182 LYS A C 1
ATOM 1453 O O . LYS A 1 182 ? -9.544 2.734 12.965 1.00 91.88 182 LYS A O 1
ATOM 1458 N N . MET A 1 183 ? -9.454 4.187 11.259 1.00 89.69 183 MET A N 1
ATOM 1459 C CA . MET A 1 183 ? -8.198 4.828 11.664 1.00 89.69 183 MET A CA 1
ATOM 1460 C C . MET A 1 183 ? -8.410 6.083 12.525 1.00 89.69 183 MET A C 1
ATOM 1462 O O . MET A 1 183 ? -7.428 6.668 12.980 1.00 89.69 183 MET A O 1
ATOM 1466 N N . ASN A 1 184 ? -9.663 6.491 12.756 1.00 89.19 184 ASN A N 1
ATOM 1467 C CA . ASN A 1 184 ? -10.048 7.762 13.372 1.00 89.19 184 ASN A CA 1
ATOM 1468 C C . ASN A 1 184 ? -9.372 8.979 12.715 1.00 89.19 184 ASN A C 1
ATOM 1470 O O . ASN A 1 184 ? -8.889 9.887 13.392 1.00 89.19 184 ASN A O 1
ATOM 1474 N N . ILE A 1 185 ? -9.333 8.983 11.385 1.00 90.25 185 ILE A N 1
ATOM 1475 C CA . ILE A 1 185 ? -8.838 10.085 10.562 1.00 90.25 185 ILE A CA 1
ATOM 1476 C C . ILE A 1 185 ? -10.041 10.861 10.028 1.00 90.25 185 ILE A C 1
ATOM 1478 O O . ILE A 1 185 ? -10.983 10.280 9.491 1.00 90.25 185 ILE A O 1
ATOM 1482 N N . GLN A 1 186 ? -10.011 12.185 10.169 1.00 90.75 186 GLN A N 1
ATOM 1483 C CA . GLN A 1 186 ? -11.062 13.052 9.649 1.00 90.75 186 GLN A CA 1
ATOM 1484 C C . GLN A 1 186 ? -11.010 13.125 8.114 1.00 90.75 186 GLN A C 1
ATOM 1486 O O . GLN A 1 186 ? -9.939 13.120 7.509 1.00 90.75 186 GLN A O 1
ATOM 1491 N N . VAL A 1 187 ? -12.185 13.212 7.489 1.00 93.69 187 VAL A N 1
ATOM 1492 C CA . VAL A 1 187 ? -12.317 13.468 6.050 1.00 93.69 187 VAL A CA 1
ATOM 1493 C C . VAL A 1 187 ? -11.940 14.920 5.754 1.00 93.69 187 VAL A C 1
ATOM 1495 O O . VAL A 1 187 ? -12.396 15.840 6.435 1.00 93.69 187 VAL A O 1
ATOM 1498 N N . ASN A 1 188 ? -11.117 15.118 4.729 1.00 90.69 188 ASN A N 1
ATOM 1499 C CA . ASN A 1 188 ? -10.612 16.421 4.324 1.00 90.69 188 ASN A CA 1
ATOM 1500 C C . ASN A 1 188 ? -11.476 17.022 3.213 1.00 90.69 188 ASN A C 1
ATOM 1502 O O . ASN A 1 188 ? -12.055 16.305 2.395 1.00 90.69 188 ASN A O 1
ATOM 1506 N N . LYS A 1 189 ? -11.513 18.353 3.155 1.00 92.88 189 LYS A N 1
ATOM 1507 C CA . LYS A 1 189 ? -12.051 19.103 2.018 1.00 92.88 189 LYS A CA 1
ATOM 1508 C C . LYS A 1 189 ? -10.927 19.902 1.391 1.00 92.88 189 LYS A C 1
ATOM 1510 O O . LYS A 1 189 ? -10.222 20.621 2.096 1.00 92.88 189 LYS A O 1
ATOM 1515 N N . LEU A 1 190 ? -10.746 19.726 0.093 1.00 90.06 190 LEU A N 1
ATOM 1516 C CA . LEU A 1 190 ? -9.662 20.320 -0.674 1.00 90.06 190 LEU A CA 1
ATOM 1517 C C . LEU A 1 190 ? -10.252 21.121 -1.826 1.00 90.06 190 LEU A C 1
ATOM 1519 O O . LEU A 1 190 ? -11.356 20.834 -2.280 1.00 90.06 190 LEU A O 1
ATOM 1523 N N . VAL A 1 191 ? -9.511 22.116 -2.291 1.00 88.62 191 VAL A N 1
ATOM 1524 C CA . VAL A 1 191 ? -9.839 22.858 -3.506 1.00 88.62 191 VAL A CA 1
ATOM 1525 C C . VAL A 1 191 ? -8.835 22.425 -4.561 1.00 88.62 191 VAL A C 1
ATOM 1527 O O . VAL A 1 191 ? -7.634 22.464 -4.301 1.00 88.62 191 VAL A O 1
ATOM 1530 N N . ASP A 1 192 ? -9.322 21.951 -5.702 1.00 87.88 192 ASP A N 1
ATOM 1531 C CA . ASP A 1 192 ? -8.461 21.552 -6.814 1.00 87.88 192 ASP A CA 1
ATOM 1532 C C . ASP A 1 192 ? -7.910 22.768 -7.587 1.00 87.88 192 ASP A C 1
ATOM 1534 O O . ASP A 1 192 ? -8.199 23.927 -7.267 1.00 87.88 192 ASP A O 1
ATOM 1538 N N . GLY A 1 193 ? -7.095 22.517 -8.615 1.00 83.06 193 GLY A N 1
ATOM 1539 C CA . GLY A 1 193 ? -6.484 23.572 -9.429 1.00 83.06 193 GLY A CA 1
ATOM 1540 C C . GLY A 1 193 ? -7.485 24.411 -10.232 1.00 83.06 193 GLY A C 1
ATOM 1541 O O . GLY A 1 193 ? -7.134 25.502 -10.683 1.00 83.06 193 GLY A O 1
ATOM 1542 N N . GLU A 1 194 ? -8.722 23.938 -10.389 1.00 85.25 194 GLU A N 1
ATOM 1543 C CA . GLU A 1 194 ? -9.816 24.639 -11.067 1.00 85.25 194 GLU A CA 1
ATOM 1544 C C . GLU A 1 194 ? -10.725 25.403 -10.086 1.00 85.25 194 GLU A C 1
ATOM 1546 O O . GLU A 1 194 ? -11.682 26.061 -10.499 1.00 85.25 194 GLU A O 1
ATOM 1551 N N . GLY A 1 195 ? -10.422 25.364 -8.783 1.00 86.75 195 GLY A N 1
ATOM 1552 C CA . GLY A 1 195 ? -11.199 26.045 -7.749 1.00 86.75 195 GLY A CA 1
ATOM 1553 C C . GLY A 1 195 ? -12.422 25.259 -7.269 1.00 86.75 195 GLY A C 1
ATOM 1554 O O . GLY A 1 195 ? -13.269 25.818 -6.568 1.00 86.75 195 GLY A O 1
ATOM 1555 N N . LYS A 1 196 ? -12.544 23.978 -7.626 1.00 89.12 196 LYS A N 1
ATOM 1556 C CA . LYS A 1 196 ? -13.653 23.117 -7.212 1.00 89.12 196 LYS A CA 1
ATOM 1557 C C . LYS A 1 196 ? -13.348 22.469 -5.864 1.00 89.12 196 LYS A C 1
ATOM 1559 O O . LYS A 1 196 ? -12.287 21.889 -5.650 1.00 89.12 196 LYS A O 1
ATOM 1564 N N . GLU A 1 197 ? -14.316 22.539 -4.954 1.00 92.12 197 GLU A N 1
ATOM 1565 C CA . GLU A 1 197 ? -14.236 21.872 -3.655 1.00 92.12 197 GLU A CA 1
ATOM 1566 C C . GLU A 1 197 ? -14.511 20.368 -3.817 1.00 92.12 197 GLU A C 1
ATOM 1568 O O . GLU A 1 197 ? -15.555 19.958 -4.334 1.00 92.12 197 GLU A O 1
ATOM 1573 N N . VAL A 1 198 ? -13.566 19.540 -3.376 1.00 92.94 198 VAL A N 1
ATOM 1574 C CA . VAL A 1 198 ? -13.625 18.079 -3.439 1.00 92.94 198 VAL A CA 1
ATOM 1575 C C . VAL A 1 198 ? -13.406 17.503 -2.044 1.00 92.94 198 VAL A C 1
ATOM 1577 O O . VAL A 1 198 ? -12.443 17.829 -1.347 1.00 92.94 198 VAL A O 1
ATOM 1580 N N . GLU A 1 199 ? -14.310 16.618 -1.630 1.00 94.81 199 GLU A N 1
ATOM 1581 C CA . GLU A 1 199 ? -14.180 15.868 -0.385 1.00 94.81 199 GLU A CA 1
ATOM 1582 C C . GLU A 1 199 ? -13.313 14.618 -0.605 1.00 94.81 199 GLU A C 1
ATOM 1584 O O . GLU A 1 199 ? -13.574 13.806 -1.498 1.00 94.81 199 GLU A O 1
ATOM 1589 N N . ILE A 1 200 ? -12.280 14.458 0.225 1.00 94.62 200 ILE A N 1
ATOM 1590 C CA . ILE A 1 200 ? -11.321 13.352 0.174 1.00 94.62 200 ILE A CA 1
ATOM 1591 C C . ILE A 1 200 ? -11.127 12.778 1.577 1.00 94.62 200 ILE A C 1
ATOM 1593 O O . ILE A 1 200 ? -10.667 13.438 2.505 1.00 94.62 200 ILE A O 1
ATOM 1597 N N . ALA A 1 201 ? -11.452 11.499 1.729 1.00 94.56 201 ALA A N 1
ATOM 1598 C CA . ALA A 1 201 ? -11.052 10.688 2.868 1.00 94.56 201 ALA A CA 1
ATOM 1599 C C . ALA A 1 201 ? -9.605 10.206 2.669 1.00 94.56 201 ALA A C 1
ATOM 1601 O O . ALA A 1 201 ? -9.305 9.571 1.654 1.00 94.56 201 ALA A O 1
ATOM 1602 N N . GLY A 1 202 ? -8.731 10.511 3.630 1.00 90.81 202 GLY A N 1
ATOM 1603 C CA . GLY A 1 202 ? -7.306 10.175 3.596 1.00 90.81 202 GLY A CA 1
ATOM 1604 C C . GLY A 1 202 ? -6.446 11.283 2.986 1.00 90.81 202 GLY A C 1
ATOM 1605 O O . GLY A 1 202 ? -6.853 12.445 2.927 1.00 90.81 202 GLY A O 1
ATOM 1606 N N . CYS A 1 203 ? -5.234 10.923 2.566 1.00 90.12 203 CYS A N 1
ATOM 1607 C CA . CYS A 1 203 ? -4.335 11.826 1.852 1.00 90.12 203 CYS A CA 1
ATOM 1608 C C . CYS A 1 203 ? -4.700 11.879 0.362 1.00 90.12 203 CYS A C 1
ATOM 1610 O O . CYS A 1 203 ? -4.968 10.846 -0.245 1.00 90.12 203 CYS A O 1
ATOM 1612 N N . VAL A 1 204 ? -4.654 13.073 -0.236 1.00 89.50 204 VAL A N 1
ATOM 1613 C CA . VAL A 1 204 ? -4.921 13.292 -1.672 1.00 89.50 204 VAL A CA 1
ATOM 1614 C C . VAL A 1 204 ? -3.920 12.586 -2.591 1.00 89.50 204 VAL A C 1
ATOM 1616 O O . VAL A 1 204 ? -4.203 12.353 -3.763 1.00 89.50 204 VAL A O 1
ATOM 1619 N N . GLU A 1 205 ? -2.747 12.247 -2.065 1.00 87.44 205 GLU A N 1
ATOM 1620 C CA . GLU A 1 205 ? -1.664 11.606 -2.813 1.00 87.44 205 GLU A CA 1
ATOM 1621 C C . GLU A 1 205 ? -1.850 10.100 -2.962 1.00 87.44 205 GLU A C 1
ATOM 1623 O O . GLU A 1 205 ? -1.282 9.515 -3.878 1.00 87.44 205 GLU A O 1
ATOM 1628 N N . ILE A 1 206 ? -2.672 9.493 -2.101 1.00 91.56 206 ILE A N 1
ATOM 1629 C CA . ILE A 1 206 ? -3.047 8.087 -2.227 1.00 91.56 206 ILE A CA 1
ATOM 1630 C C . ILE A 1 206 ? -3.840 7.926 -3.516 1.00 91.56 206 ILE A C 1
ATOM 1632 O O . ILE A 1 206 ? -4.825 8.635 -3.742 1.00 91.56 206 ILE A O 1
ATOM 1636 N N . LYS A 1 207 ? -3.441 6.960 -4.341 1.00 92.62 207 LYS A N 1
ATOM 1637 C CA . LYS A 1 207 ? -4.081 6.708 -5.629 1.00 92.62 207 LYS A CA 1
ATOM 1638 C C . LYS A 1 207 ? -5.056 5.548 -5.516 1.00 92.62 207 LYS A C 1
ATOM 1640 O O . LYS A 1 207 ? -4.734 4.482 -4.990 1.00 92.62 207 LYS A O 1
ATOM 1645 N N . GLY A 1 208 ? -6.248 5.755 -6.061 1.00 95.69 208 GLY A N 1
ATOM 1646 C CA . GLY A 1 208 ? -7.198 4.695 -6.364 1.00 95.69 208 GLY A CA 1
ATOM 1647 C C . GLY A 1 208 ? -7.186 4.395 -7.852 1.00 95.69 208 GLY A C 1
ATOM 1648 O O . GLY A 1 208 ? -7.356 5.309 -8.655 1.00 95.69 208 GLY A O 1
ATOM 1649 N N . ILE A 1 209 ? -6.997 3.133 -8.222 1.00 95.44 209 ILE A N 1
ATOM 1650 C CA . ILE A 1 209 ? -6.892 2.683 -9.610 1.00 95.44 209 ILE A CA 1
ATOM 1651 C C . ILE A 1 209 ? -7.910 1.573 -9.866 1.00 95.44 209 ILE A C 1
ATOM 1653 O O . ILE A 1 209 ? -7.965 0.587 -9.128 1.00 95.44 209 ILE A O 1
ATOM 1657 N N . LYS A 1 210 ? -8.681 1.688 -10.949 1.00 95.25 210 LYS A N 1
ATOM 1658 C CA . LYS A 1 210 ? -9.542 0.612 -11.439 1.00 95.25 210 LYS A CA 1
ATOM 1659 C C . LYS A 1 210 ? -8.750 -0.345 -12.314 1.00 95.25 210 LYS A C 1
ATOM 1661 O O . LYS A 1 210 ? -8.270 0.031 -13.381 1.00 95.25 210 LYS A O 1
ATOM 1666 N N . GLY A 1 211 ? -8.635 -1.596 -11.883 1.00 94.38 211 GLY A N 1
ATOM 1667 C CA . GLY A 1 211 ? -8.094 -2.655 -12.728 1.00 94.38 211 GLY A CA 1
ATOM 1668 C C . GLY A 1 211 ? -9.063 -3.028 -13.853 1.00 94.38 211 GLY A C 1
ATOM 1669 O O . GLY A 1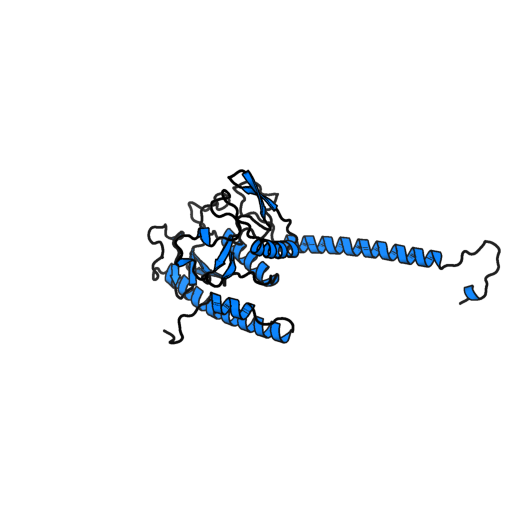 211 ? -10.280 -2.858 -13.748 1.00 94.38 211 GLY A O 1
ATOM 1670 N N . THR A 1 212 ? -8.534 -3.596 -14.936 1.00 92.81 212 THR A N 1
ATOM 1671 C CA . THR A 1 212 ? -9.350 -4.156 -16.040 1.00 92.81 212 THR A CA 1
ATOM 1672 C C . THR A 1 212 ? -10.193 -5.365 -15.617 1.00 92.81 212 THR A C 1
ATOM 1674 O O . THR A 1 212 ? -11.189 -5.697 -16.258 1.00 92.81 212 THR A O 1
ATOM 1677 N N . ASP A 1 213 ? -9.844 -5.973 -14.487 1.00 92.75 213 ASP A N 1
ATOM 1678 C CA . ASP A 1 213 ? -10.623 -6.973 -13.754 1.00 92.75 213 ASP A CA 1
ATOM 1679 C C . ASP A 1 213 ? -11.792 -6.380 -12.942 1.00 92.75 213 ASP A C 1
ATOM 1681 O O . ASP A 1 213 ? -12.520 -7.114 -12.274 1.00 92.75 213 ASP A O 1
ATOM 1685 N N . LYS A 1 214 ? -11.994 -5.057 -13.019 1.00 93.62 214 LYS A N 1
ATOM 1686 C CA . LYS A 1 214 ? -13.023 -4.275 -12.320 1.00 93.62 214 LYS A CA 1
ATOM 1687 C C . LYS A 1 214 ? -12.827 -4.174 -10.803 1.00 93.62 214 LYS A C 1
ATOM 1689 O O . LYS A 1 214 ? -13.738 -3.696 -10.121 1.00 93.62 214 LYS A O 1
ATOM 1694 N N . ARG A 1 215 ? -11.667 -4.560 -10.266 1.00 95.94 215 ARG A N 1
ATOM 1695 C CA . ARG A 1 215 ? -11.323 -4.356 -8.851 1.00 95.94 215 ARG A CA 1
ATOM 1696 C C . ARG A 1 215 ? -10.752 -2.955 -8.630 1.00 95.94 215 ARG A C 1
ATOM 1698 O O . ARG A 1 215 ? -10.118 -2.383 -9.515 1.00 95.94 215 ARG A O 1
ATOM 1705 N N . SER A 1 216 ? -11.008 -2.395 -7.452 1.00 96.94 216 SER A N 1
ATOM 1706 C CA . SER A 1 216 ? -10.537 -1.063 -7.062 1.00 96.94 216 SER A CA 1
ATOM 1707 C C . SER A 1 216 ? -9.303 -1.208 -6.175 1.00 96.94 216 SER A C 1
ATOM 1709 O O . SER A 1 216 ? -9.379 -1.753 -5.073 1.00 96.94 216 SER A O 1
ATOM 1711 N N . TYR A 1 217 ? -8.164 -0.747 -6.681 1.00 97.50 217 TYR A N 1
ATOM 1712 C CA . TYR A 1 217 ? -6.848 -0.877 -6.068 1.00 97.50 217 TYR A CA 1
ATOM 1713 C C . TYR A 1 217 ? -6.425 0.417 -5.395 1.00 97.50 217 TYR A C 1
ATOM 1715 O O . TYR A 1 217 ? -6.465 1.472 -6.019 1.00 97.50 217 TYR A O 1
ATOM 1723 N N . ILE A 1 218 ? -5.978 0.330 -4.148 1.00 96.94 218 ILE A N 1
ATOM 1724 C CA . ILE A 1 218 ? -5.330 1.431 -3.439 1.00 96.94 218 ILE A CA 1
ATOM 1725 C C . ILE A 1 218 ? -3.810 1.240 -3.463 1.00 96.94 218 ILE A C 1
ATOM 1727 O O . ILE A 1 218 ? -3.312 0.149 -3.169 1.00 96.94 218 ILE A O 1
ATOM 1731 N N . VAL A 1 219 ? -3.088 2.292 -3.842 1.00 94.25 219 VAL A N 1
ATOM 1732 C CA . VAL A 1 219 ? -1.621 2.330 -3.953 1.00 94.25 219 VAL A CA 1
ATOM 1733 C C . VAL A 1 219 ? -1.089 3.687 -3.478 1.00 94.25 219 VAL A C 1
ATOM 1735 O O . VAL A 1 219 ? -1.871 4.589 -3.170 1.00 94.25 219 VAL A O 1
ATOM 1738 N N . ASP A 1 220 ? 0.233 3.812 -3.384 1.00 90.50 220 ASP A N 1
ATOM 1739 C CA . ASP A 1 220 ? 0.943 5.010 -2.916 1.00 90.50 220 ASP A CA 1
ATOM 1740 C C . ASP A 1 220 ? 0.527 5.416 -1.492 1.00 90.50 220 ASP A C 1
ATOM 1742 O O . ASP A 1 220 ? 0.085 6.531 -1.208 1.00 90.50 220 ASP A O 1
ATOM 1746 N N . LEU A 1 221 ? 0.668 4.480 -0.549 1.00 92.94 221 LEU A N 1
ATOM 1747 C CA . LEU A 1 221 ? 0.183 4.613 0.830 1.00 92.94 221 LEU A CA 1
ATOM 1748 C C . LEU A 1 221 ? 1.140 5.388 1.736 1.00 92.94 221 LEU A C 1
ATOM 1750 O O . LEU A 1 221 ? 1.005 5.380 2.962 1.00 92.94 221 LEU A O 1
ATOM 1754 N N . GLN A 1 222 ? 2.108 6.085 1.153 1.00 87.19 222 GLN A N 1
ATOM 1755 C CA . GLN A 1 222 ? 3.074 6.881 1.894 1.00 87.19 222 GLN A CA 1
ATOM 1756 C C . GLN A 1 222 ? 2.428 7.969 2.751 1.00 87.19 222 GLN A C 1
ATOM 1758 O O . GLN A 1 222 ? 3.015 8.325 3.758 1.00 87.19 222 GLN A O 1
ATOM 1763 N N . GLY A 1 223 ? 1.219 8.435 2.413 1.00 87.81 223 GLY A N 1
ATOM 1764 C CA . GLY A 1 223 ? 0.432 9.407 3.184 1.00 87.81 223 GLY A CA 1
ATOM 1765 C C . GLY A 1 223 ? -0.679 8.802 4.052 1.00 87.81 223 GLY A C 1
ATOM 1766 O O . GLY A 1 223 ? -1.661 9.485 4.334 1.00 87.81 223 GLY A O 1
ATOM 1767 N N . MET A 1 224 ? -0.597 7.518 4.424 1.00 89.75 224 MET A N 1
ATOM 1768 C CA . MET A 1 224 ? -1.702 6.820 5.105 1.00 89.75 224 MET A CA 1
ATOM 1769 C C . MET A 1 224 ? -2.029 7.375 6.502 1.00 89.75 224 MET A C 1
ATOM 1771 O O . MET A 1 224 ? -3.173 7.284 6.948 1.00 89.75 224 MET A O 1
ATOM 1775 N N . THR A 1 225 ? -1.046 7.939 7.209 1.00 90.50 225 THR A N 1
ATOM 1776 C CA . THR A 1 225 ? -1.249 8.590 8.512 1.00 90.50 225 THR A CA 1
ATOM 1777 C C . THR A 1 225 ? -1.164 10.116 8.399 1.00 90.50 225 THR A C 1
ATOM 1779 O O . THR A 1 225 ? -0.552 10.630 7.463 1.00 90.50 225 THR A O 1
ATOM 1782 N N . PRO A 1 226 ? -1.780 10.873 9.330 1.00 89.81 226 PRO A N 1
ATOM 1783 C CA . PRO A 1 226 ? -1.751 12.332 9.284 1.00 89.81 226 PRO A CA 1
ATOM 1784 C C . PRO A 1 226 ? -0.332 12.901 9.380 1.00 89.81 226 PRO A C 1
ATOM 1786 O O . PRO A 1 226 ? 0.532 12.330 10.050 1.00 89.81 226 PRO A O 1
ATOM 1789 N N . ARG A 1 227 ? -0.120 14.069 8.765 1.00 88.69 227 ARG A N 1
ATOM 1790 C CA . ARG A 1 227 ? 1.132 14.830 8.883 1.00 88.69 227 ARG A CA 1
ATOM 1791 C C . ARG A 1 227 ? 1.364 15.292 10.314 1.00 88.69 227 ARG A C 1
ATOM 1793 O O . ARG A 1 227 ? 0.422 15.640 11.025 1.00 88.69 227 ARG A O 1
ATOM 1800 N N . ASP A 1 228 ? 2.625 15.307 10.722 1.00 88.75 228 ASP A N 1
ATOM 1801 C CA . ASP A 1 228 ? 3.026 15.834 12.017 1.00 88.75 228 ASP A CA 1
ATOM 1802 C C . ASP A 1 228 ? 3.008 17.367 11.982 1.00 88.75 228 ASP A C 1
ATOM 1804 O O . ASP A 1 228 ? 3.779 18.008 11.268 1.00 88.75 228 ASP A O 1
ATOM 1808 N N . ALA A 1 229 ? 2.126 17.965 12.782 1.00 89.75 229 ALA A N 1
ATOM 1809 C CA . ALA A 1 229 ? 1.970 19.414 12.862 1.00 89.75 229 ALA A CA 1
ATOM 1810 C C . ALA A 1 229 ? 3.223 20.146 13.386 1.00 89.75 229 ALA A C 1
ATOM 1812 O O . ALA A 1 229 ? 3.327 21.358 13.212 1.00 89.75 229 ALA A O 1
ATOM 1813 N N . ASN A 1 230 ? 4.178 19.441 14.006 1.00 91.25 230 ASN A N 1
ATOM 1814 C CA . ASN A 1 230 ? 5.451 20.027 14.437 1.00 91.25 230 ASN A CA 1
ATOM 1815 C C . ASN A 1 230 ? 6.433 20.249 13.273 1.00 91.25 230 ASN A C 1
ATOM 1817 O O . ASN A 1 230 ? 7.403 20.990 13.426 1.00 91.25 230 ASN A O 1
ATOM 1821 N N . PHE A 1 231 ? 6.189 19.624 12.118 1.00 88.38 231 PHE A N 1
ATOM 1822 C CA . PHE A 1 231 ? 7.070 19.650 10.953 1.00 88.38 231 PHE A CA 1
ATOM 1823 C C . PHE A 1 231 ? 6.286 20.121 9.725 1.00 88.38 231 PHE A C 1
ATOM 1825 O O . PHE A 1 231 ? 5.827 19.336 8.900 1.00 88.38 231 PHE A O 1
ATOM 1832 N N . LEU A 1 232 ? 6.102 21.438 9.624 1.00 84.56 232 LEU A N 1
ATOM 1833 C CA . LEU A 1 232 ? 5.351 22.075 8.540 1.00 84.56 232 LEU A CA 1
ATOM 1834 C C . LEU A 1 232 ? 6.227 22.358 7.313 1.00 84.56 232 LEU A C 1
ATOM 1836 O O . LEU A 1 232 ? 7.451 22.442 7.408 1.00 84.56 232 LEU A O 1
ATOM 1840 N N . GLY A 1 233 ? 5.573 22.599 6.177 1.00 79.94 233 GLY A N 1
ATOM 1841 C CA . GLY A 1 233 ? 6.213 22.993 4.924 1.00 79.94 233 GLY A CA 1
ATOM 1842 C C . GLY A 1 233 ? 6.461 21.825 3.975 1.00 79.94 233 GLY A C 1
ATOM 1843 O O . GLY A 1 233 ? 6.460 20.660 4.372 1.00 79.94 233 GLY A O 1
ATOM 1844 N N . GLU A 1 234 ? 6.678 22.161 2.704 1.00 73.50 234 GLU A N 1
ATOM 1845 C CA . GLU A 1 234 ? 6.938 21.180 1.645 1.00 73.50 234 GLU A CA 1
ATOM 1846 C C . GLU A 1 234 ? 8.156 20.331 1.957 1.00 73.50 234 GLU A C 1
ATOM 1848 O O . GLU A 1 234 ? 8.123 19.154 1.657 1.00 73.50 234 GLU A O 1
ATOM 1853 N N . SER A 1 235 ? 9.159 20.901 2.640 1.00 73.38 235 SER A N 1
ATOM 1854 C CA . SER A 1 235 ? 10.371 20.225 3.105 1.00 73.38 235 SER A CA 1
ATOM 1855 C C . SER A 1 235 ? 10.156 19.248 4.267 1.00 73.38 235 SER A C 1
ATOM 1857 O O . SER A 1 235 ? 11.124 18.841 4.889 1.00 73.38 235 SER A O 1
ATOM 1859 N N . ASN A 1 236 ? 8.928 18.956 4.674 1.00 78.75 236 ASN A N 1
ATOM 1860 C CA . ASN A 1 236 ? 8.633 18.001 5.743 1.00 78.75 236 ASN A CA 1
ATOM 1861 C C . ASN A 1 236 ? 7.541 17.025 5.312 1.00 78.75 236 ASN A C 1
ATOM 1863 O O . ASN A 1 236 ? 6.755 16.530 6.118 1.00 78.75 236 ASN A O 1
ATOM 1867 N N . HIS A 1 237 ? 7.478 16.753 4.009 1.00 76.75 237 HIS A N 1
ATOM 1868 C CA . HIS A 1 237 ? 6.348 16.066 3.401 1.00 76.75 237 HIS A CA 1
ATOM 1869 C C . HIS A 1 237 ? 6.092 14.661 3.948 1.00 76.75 237 HIS A C 1
ATOM 1871 O O . HIS A 1 237 ? 4.950 14.221 4.063 1.00 76.75 237 HIS A O 1
ATOM 1877 N N . THR A 1 238 ? 7.174 13.984 4.315 1.00 78.75 238 THR A N 1
ATOM 1878 C CA . THR A 1 238 ? 7.199 12.621 4.849 1.00 78.75 238 THR A CA 1
ATOM 1879 C C . THR A 1 238 ? 7.186 12.580 6.382 1.00 78.75 238 THR A C 1
ATOM 1881 O O . THR A 1 238 ? 7.198 11.503 6.977 1.00 78.75 238 THR A O 1
ATOM 1884 N N . CYS A 1 239 ? 7.122 13.731 7.060 1.00 87.94 239 CYS A N 1
ATOM 1885 C CA . CYS A 1 239 ? 6.980 13.793 8.512 1.00 87.94 239 CYS A CA 1
ATOM 1886 C C . CYS A 1 239 ? 5.535 13.478 8.907 1.00 87.94 239 CYS A C 1
ATOM 1888 O O . CYS A 1 239 ? 4.684 14.360 9.015 1.00 87.94 239 CYS A O 1
ATOM 1890 N N . LEU A 1 240 ? 5.258 12.193 9.120 1.00 88.12 240 LEU A N 1
ATOM 1891 C CA . LEU A 1 240 ? 3.941 11.698 9.504 1.00 88.12 240 LEU A CA 1
ATOM 1892 C C . LEU A 1 240 ? 3.904 11.234 10.955 1.00 88.12 240 LEU A C 1
ATOM 1894 O O . LEU A 1 240 ? 4.876 10.693 11.491 1.00 88.12 240 LEU A O 1
ATOM 1898 N N . LEU A 1 241 ? 2.731 11.365 11.573 1.00 90.44 241 LEU A N 1
ATOM 1899 C CA . LEU A 1 241 ? 2.468 10.748 12.862 1.00 90.44 241 LEU A CA 1
ATOM 1900 C C . LEU A 1 241 ? 2.559 9.230 12.721 1.00 90.44 241 LEU A C 1
ATOM 1902 O O . LEU A 1 241 ? 1.893 8.611 11.885 1.00 90.44 241 LEU A O 1
ATOM 1906 N N . ARG A 1 242 ? 3.381 8.621 13.576 1.00 87.12 242 ARG A N 1
ATOM 1907 C CA . ARG A 1 242 ? 3.497 7.165 13.653 1.00 87.12 242 ARG A CA 1
ATOM 1908 C C . ARG A 1 242 ? 2.162 6.560 14.066 1.00 87.12 242 ARG A C 1
ATOM 1910 O O . ARG A 1 242 ? 1.510 7.047 14.991 1.00 87.12 242 ARG A O 1
ATOM 1917 N N . GLN A 1 243 ? 1.781 5.466 13.420 1.00 82.94 243 GLN A N 1
ATOM 1918 C CA . GLN A 1 243 ? 0.507 4.801 13.678 1.00 82.94 243 GLN A CA 1
ATOM 1919 C C . GLN A 1 243 ? 0.366 4.359 15.141 1.00 82.94 243 GLN A C 1
ATOM 1921 O O . GLN A 1 243 ? -0.716 4.439 15.718 1.00 82.94 243 GLN A O 1
ATOM 1926 N N . GLU A 1 244 ? 1.462 3.946 15.775 1.00 86.12 244 GLU A N 1
ATOM 1927 C CA . GLU A 1 244 ? 1.484 3.550 17.180 1.00 86.12 244 GLU A CA 1
ATOM 1928 C C . GLU A 1 244 ? 1.074 4.702 18.103 1.00 86.12 244 GLU A C 1
ATOM 1930 O O . GLU A 1 244 ? 0.371 4.470 19.083 1.00 86.12 244 GLU A O 1
ATOM 1935 N N . LEU A 1 245 ? 1.456 5.942 17.777 1.00 87.88 245 LEU A N 1
ATOM 1936 C CA . LEU A 1 245 ? 1.064 7.120 18.553 1.00 87.88 245 LEU A CA 1
ATOM 1937 C C . LEU A 1 245 ? -0.437 7.388 18.432 1.00 87.88 245 LEU A C 1
ATOM 1939 O O . LEU A 1 245 ? -1.074 7.696 19.437 1.00 87.88 245 LEU A O 1
ATOM 1943 N N . LEU A 1 246 ? -1.011 7.204 17.239 1.00 84.94 246 LEU A N 1
ATOM 1944 C CA . LEU A 1 246 ? -2.457 7.322 17.026 1.00 84.94 246 LEU A CA 1
ATOM 1945 C C . LEU A 1 246 ? -3.215 6.273 17.847 1.00 84.94 246 LEU A C 1
ATOM 1947 O O . LEU A 1 246 ? -4.138 6.617 18.581 1.00 84.94 246 LEU A O 1
ATOM 1951 N N . ILE A 1 247 ? -2.778 5.010 17.797 1.00 85.88 247 ILE A N 1
ATOM 1952 C CA . ILE A 1 247 ? -3.395 3.909 18.554 1.00 85.88 247 ILE A CA 1
ATOM 1953 C C . ILE A 1 247 ? -3.290 4.155 20.064 1.00 85.88 247 ILE A C 1
ATOM 1955 O O . ILE A 1 247 ? -4.253 3.931 20.799 1.00 85.88 247 ILE A O 1
ATOM 1959 N N . LEU A 1 248 ? -2.130 4.605 20.551 1.00 90.38 248 LEU A N 1
ATOM 1960 C CA . LEU A 1 248 ? -1.940 4.923 21.966 1.00 90.38 248 LEU A CA 1
ATOM 1961 C C . LEU A 1 248 ? -2.838 6.083 22.400 1.00 90.38 248 LEU A C 1
ATOM 1963 O O . LEU A 1 248 ? -3.504 5.975 23.427 1.00 90.38 248 LEU A O 1
ATOM 1967 N N . PHE A 1 249 ? -2.913 7.152 21.606 1.00 89.38 249 PHE A N 1
ATOM 1968 C CA . PHE A 1 249 ? -3.790 8.287 21.881 1.00 89.38 249 PHE A CA 1
ATOM 1969 C C . PHE A 1 249 ? -5.266 7.871 21.929 1.00 89.38 249 PHE A C 1
ATOM 1971 O O . PHE A 1 249 ? -5.961 8.191 22.894 1.00 89.38 249 PHE A O 1
ATOM 1978 N N . GLN A 1 250 ? -5.726 7.093 20.944 1.00 87.19 250 GLN A N 1
ATOM 1979 C CA . GLN A 1 250 ? -7.086 6.545 20.905 1.00 87.19 250 GLN A CA 1
ATOM 1980 C C . GLN A 1 250 ? -7.387 5.703 22.148 1.00 87.19 250 GLN A C 1
ATOM 1982 O O . GLN A 1 250 ? -8.421 5.889 22.786 1.00 87.19 250 GLN A O 1
ATOM 1987 N N . ARG A 1 251 ? -6.472 4.806 22.539 1.00 90.06 251 ARG A N 1
ATOM 1988 C CA . ARG A 1 251 ? -6.625 3.995 23.756 1.00 90.06 251 ARG A CA 1
ATOM 1989 C C . ARG A 1 251 ? -6.765 4.871 24.991 1.00 90.06 251 ARG A C 1
ATOM 1991 O O . ARG A 1 251 ? -7.692 4.653 25.764 1.00 90.06 251 ARG A O 1
ATOM 1998 N N . THR A 1 252 ? -5.899 5.867 25.157 1.00 94.06 252 THR A N 1
ATOM 1999 C CA . THR A 1 252 ? -5.967 6.800 26.289 1.00 94.06 252 THR A CA 1
ATOM 2000 C C . THR A 1 252 ? -7.310 7.528 26.327 1.00 94.06 252 THR A C 1
ATOM 2002 O O . THR A 1 252 ? -7.960 7.535 27.369 1.00 94.06 252 THR A O 1
ATOM 2005 N N . LYS A 1 253 ? -7.789 8.053 25.191 1.00 93.00 253 LYS A N 1
ATOM 2006 C CA . LYS A 1 253 ? -9.101 8.716 25.108 1.00 93.00 253 LYS A CA 1
ATOM 2007 C C . LYS A 1 253 ? -10.271 7.787 25.405 1.00 93.00 253 LYS A C 1
ATOM 2009 O O . LYS A 1 253 ? -11.186 8.179 26.125 1.00 93.00 253 LYS A O 1
ATOM 2014 N N . ASN A 1 254 ? -10.213 6.544 24.938 1.00 91.31 254 ASN A N 1
ATOM 2015 C CA . ASN A 1 254 ? -11.230 5.543 25.245 1.00 91.31 254 ASN A CA 1
ATOM 2016 C C . ASN A 1 254 ? -11.243 5.183 26.738 1.00 91.31 254 ASN A C 1
ATOM 2018 O O . ASN A 1 254 ? -12.319 5.043 27.316 1.00 91.31 254 ASN A O 1
ATOM 2022 N N . PHE A 1 255 ? -10.074 5.079 27.379 1.00 94.19 255 PHE A N 1
ATOM 2023 C CA . PHE A 1 255 ? -9.977 4.861 28.826 1.00 94.19 255 PHE A CA 1
ATOM 2024 C C . PHE A 1 255 ? -10.525 6.045 29.629 1.00 94.19 255 PHE A C 1
ATOM 2026 O O . PHE A 1 255 ? -11.291 5.829 30.566 1.00 94.19 255 PHE A O 1
ATOM 2033 N N . GLU A 1 256 ? -10.179 7.280 29.255 1.00 95.25 256 GLU A N 1
ATOM 2034 C CA . GLU A 1 256 ? -10.715 8.500 29.877 1.00 95.25 256 GLU A CA 1
ATOM 2035 C C . GLU A 1 256 ? -12.247 8.550 29.774 1.00 95.25 256 GLU A C 1
ATOM 2037 O O . GLU A 1 256 ? -12.932 8.773 30.774 1.00 95.25 256 GLU A O 1
ATOM 2042 N N . TYR A 1 257 ? -12.791 8.271 28.586 1.00 94.31 257 TYR A N 1
ATOM 2043 C CA . TYR A 1 257 ? -14.233 8.229 28.351 1.00 94.31 257 TYR A CA 1
ATOM 2044 C C . TYR A 1 257 ? -14.926 7.134 29.171 1.00 94.31 257 TYR A C 1
ATOM 2046 O O . TYR A 1 257 ? -15.912 7.402 29.857 1.00 94.31 257 TYR A O 1
ATOM 2054 N N . ALA A 1 258 ? -14.401 5.905 29.138 1.00 93.69 258 ALA A N 1
ATOM 2055 C CA . ALA A 1 258 ? -14.967 4.784 29.882 1.00 93.69 258 ALA A CA 1
ATOM 2056 C C . ALA A 1 258 ? -14.965 5.057 31.390 1.00 93.69 258 ALA A C 1
ATOM 2058 O O . ALA A 1 258 ? -15.964 4.806 32.060 1.00 93.69 258 ALA A O 1
ATOM 2059 N N . ARG A 1 259 ? -13.874 5.627 31.916 1.00 95.00 259 ARG A N 1
ATOM 2060 C CA . ARG A 1 259 ? -13.779 6.036 33.319 1.00 95.00 259 ARG A CA 1
ATOM 2061 C C . ARG A 1 259 ? -14.835 7.082 33.672 1.00 95.00 259 ARG A C 1
ATOM 2063 O O . ARG A 1 259 ? -15.554 6.895 34.645 1.00 95.00 259 ARG A O 1
ATOM 2070 N N . SER A 1 260 ? -14.976 8.134 32.864 1.00 95.19 260 SER A N 1
ATOM 2071 C CA . SER A 1 260 ? -16.005 9.161 33.073 1.00 95.19 260 SER A CA 1
ATOM 2072 C C . SER A 1 260 ? -17.417 8.564 33.088 1.00 95.19 260 SER A C 1
ATOM 2074 O O . SER A 1 260 ? -18.230 8.953 33.923 1.00 95.19 260 SER A O 1
ATOM 2076 N N . LYS A 1 261 ? -17.707 7.589 32.218 1.00 94.38 261 LYS A N 1
ATOM 2077 C CA . LYS A 1 261 ? -19.006 6.903 32.194 1.00 94.38 261 LYS A CA 1
ATOM 2078 C C . LYS A 1 261 ? -19.235 5.989 33.394 1.00 94.38 261 LYS A C 1
ATOM 2080 O O . LYS A 1 261 ? -20.361 5.926 33.880 1.00 94.38 261 LYS A O 1
ATOM 2085 N N . MET A 1 262 ? -18.196 5.319 33.892 1.00 92.50 262 MET A N 1
ATOM 2086 C CA . MET A 1 262 ? -18.283 4.545 35.135 1.00 92.50 262 MET A CA 1
ATOM 2087 C C . MET A 1 262 ? -18.580 5.457 36.330 1.00 92.50 262 MET A C 1
ATOM 2089 O O . MET A 1 262 ? -19.493 5.163 37.093 1.00 92.50 262 MET A O 1
ATOM 2093 N N . GLU A 1 263 ? -17.897 6.599 36.436 1.00 94.31 263 GLU A N 1
ATOM 2094 C CA . GLU A 1 263 ? -18.135 7.583 37.503 1.00 94.31 263 GLU A CA 1
ATOM 2095 C C . GLU A 1 263 ? -19.556 8.186 37.439 1.00 94.31 263 GLU A C 1
ATOM 2097 O O . GLU A 1 263 ? -20.186 8.415 38.471 1.00 94.31 263 GLU A O 1
ATOM 2102 N N . GLU A 1 264 ? -20.095 8.442 36.239 1.00 93.81 264 GLU A N 1
ATOM 2103 C CA . GLU A 1 264 ? -21.498 8.857 36.058 1.00 93.81 264 GLU A CA 1
ATOM 2104 C C . GLU A 1 264 ? -22.484 7.764 36.498 1.00 93.81 264 GLU A C 1
ATOM 2106 O O . GLU A 1 264 ? -23.468 8.055 37.178 1.00 93.81 264 GLU A O 1
ATOM 2111 N N . PHE A 1 265 ? -22.219 6.508 36.135 1.00 93.00 265 PHE A N 1
ATOM 2112 C CA . PHE A 1 265 ? -23.072 5.372 36.479 1.00 93.00 265 PHE A CA 1
ATOM 2113 C C . PHE A 1 265 ? -23.075 5.074 37.985 1.00 93.00 265 PHE A C 1
ATOM 2115 O O . PHE A 1 265 ? -24.135 4.830 38.557 1.00 93.00 265 PHE A O 1
ATOM 2122 N N . GLU A 1 266 ? -21.921 5.162 38.648 1.00 92.19 266 GLU A N 1
ATOM 2123 C CA . GLU A 1 266 ? -21.815 5.025 40.106 1.00 92.19 266 GLU A CA 1
ATOM 2124 C C . GLU A 1 266 ? -22.638 6.093 40.834 1.00 92.19 266 GLU A C 1
ATOM 2126 O O . GLU A 1 266 ? -23.407 5.764 41.734 1.00 92.19 266 GLU A O 1
ATOM 2131 N N . LYS A 1 267 ? -22.576 7.356 40.386 1.00 93.19 267 LYS A N 1
ATOM 2132 C CA . LYS A 1 267 ? -23.403 8.438 40.950 1.00 93.19 267 LYS A CA 1
ATOM 2133 C C . LYS A 1 267 ? -24.900 8.175 40.798 1.00 93.19 267 LYS A C 1
ATOM 2135 O O . LYS A 1 267 ? -25.659 8.494 41.708 1.00 93.19 267 LYS A O 1
ATOM 2140 N N . LEU A 1 268 ? -25.328 7.614 39.665 1.00 91.38 268 LEU A N 1
ATOM 2141 C CA . LEU A 1 268 ? -26.730 7.244 39.447 1.00 91.38 268 LEU A CA 1
ATOM 2142 C C . LEU A 1 268 ? -27.164 6.120 40.392 1.00 91.38 268 LEU A C 1
ATOM 2144 O O . LEU A 1 268 ? -28.232 6.216 40.990 1.00 91.38 268 LEU A O 1
ATOM 2148 N N . ILE A 1 269 ? -26.325 5.097 40.576 1.00 89.94 269 ILE A N 1
ATOM 2149 C CA . ILE A 1 269 ? -26.586 4.013 41.533 1.00 89.94 269 ILE A CA 1
ATOM 2150 C C . ILE A 1 269 ? -26.686 4.558 42.958 1.00 89.94 269 ILE A C 1
ATOM 2152 O O . ILE A 1 269 ? -27.581 4.166 43.707 1.00 89.94 269 ILE A O 1
ATOM 2156 N N . ASP A 1 270 ? -25.776 5.444 43.354 1.00 89.81 270 ASP A N 1
ATOM 2157 C CA . ASP A 1 270 ? -25.771 6.006 44.702 1.00 89.81 270 ASP A CA 1
ATOM 2158 C C . ASP A 1 270 ? -26.974 6.930 44.938 1.00 89.81 270 ASP A C 1
ATOM 2160 O O . ASP A 1 270 ? -27.565 6.894 46.019 1.00 89.81 270 ASP A O 1
ATOM 2164 N N . ALA A 1 271 ? -27.406 7.683 43.922 1.00 88.12 271 ALA A N 1
ATOM 2165 C CA . ALA A 1 271 ? -28.651 8.447 43.966 1.00 88.12 271 ALA A CA 1
ATOM 2166 C C . ALA A 1 271 ? -29.885 7.533 44.096 1.00 88.12 271 ALA A C 1
ATOM 2168 O O . ALA A 1 271 ? -30.732 7.775 44.953 1.00 88.12 271 ALA A O 1
ATOM 2169 N N . GLU A 1 272 ? -29.960 6.440 43.328 1.00 85.44 272 GLU A N 1
ATOM 2170 C CA . GLU A 1 272 ? -31.062 5.470 43.417 1.00 85.44 272 GLU A CA 1
ATOM 2171 C C . GLU A 1 272 ? -31.101 4.776 44.791 1.00 85.44 272 GLU A C 1
ATOM 2173 O O . GLU A 1 272 ? -32.171 4.568 45.368 1.00 85.44 272 GLU A O 1
ATOM 2178 N N . LYS A 1 273 ? -29.935 4.451 45.369 1.00 82.38 273 LYS A N 1
ATOM 2179 C CA . LYS A 1 273 ? -29.839 3.928 46.742 1.00 82.38 273 LYS A CA 1
ATOM 2180 C C . LYS A 1 273 ? -30.318 4.948 47.773 1.00 82.38 273 LYS A C 1
ATOM 2182 O O . LYS A 1 273 ? -31.033 4.568 48.697 1.00 82.38 273 LYS A O 1
ATOM 2187 N N . ALA A 1 274 ? -29.947 6.218 47.618 1.00 79.75 274 ALA A N 1
ATOM 2188 C CA . ALA A 1 274 ? -30.377 7.287 48.514 1.00 79.75 274 ALA A CA 1
ATOM 2189 C C . ALA A 1 274 ? -31.895 7.537 48.442 1.00 79.75 274 ALA A C 1
ATOM 2191 O O . ALA A 1 274 ? -32.503 7.834 49.467 1.00 79.75 274 ALA A O 1
ATOM 2192 N N . GLU A 1 275 ? -32.520 7.372 47.271 1.00 77.81 275 GLU A N 1
ATOM 2193 C CA . GLU A 1 275 ? -33.981 7.445 47.110 1.00 77.81 275 GLU A CA 1
ATOM 2194 C C . GLU A 1 275 ? -34.713 6.218 47.677 1.00 77.81 275 GLU A C 1
ATOM 2196 O O . GLU A 1 275 ? -35.815 6.353 48.209 1.00 77.81 275 GLU A O 1
ATOM 2201 N N . ARG A 1 276 ? -34.109 5.022 47.601 1.00 69.81 276 ARG A N 1
ATOM 2202 C CA . ARG A 1 276 ? -34.665 3.787 48.185 1.00 69.81 276 ARG A CA 1
ATOM 2203 C C . ARG A 1 276 ? -34.534 3.702 49.705 1.00 69.81 276 ARG A C 1
ATOM 2205 O O . ARG A 1 276 ? -35.286 2.944 50.316 1.00 69.81 276 ARG A O 1
ATOM 2212 N N . MET A 1 277 ? -33.599 4.423 50.325 1.00 59.56 277 MET A N 1
ATOM 2213 C CA . MET A 1 277 ? -33.495 4.445 51.785 1.00 59.56 277 MET A CA 1
ATOM 2214 C C . MET A 1 277 ? -34.656 5.261 52.382 1.00 59.56 277 MET A C 1
ATOM 2216 O O . MET A 1 277 ? -34.802 6.441 52.058 1.00 59.56 277 MET A O 1
ATOM 2220 N N . PRO A 1 278 ? -35.490 4.678 53.266 1.00 58.88 278 PRO A N 1
ATOM 2221 C CA . PRO A 1 278 ? -36.607 5.403 53.859 1.00 58.88 278 PRO A CA 1
ATOM 2222 C C . PRO A 1 278 ? -36.083 6.589 54.676 1.00 58.88 278 PRO A C 1
ATOM 2224 O O . PRO A 1 278 ? -35.220 6.425 55.542 1.00 58.88 278 PRO A O 1
ATOM 2227 N N . LYS A 1 279 ? -36.612 7.792 54.418 1.00 57.19 279 LYS A N 1
ATOM 2228 C CA . LYS A 1 279 ? -36.339 8.970 55.253 1.00 57.19 279 LYS A CA 1
ATOM 2229 C C . LYS A 1 279 ? -36.831 8.678 56.670 1.00 57.19 279 LYS A C 1
ATOM 2231 O O . LYS A 1 279 ? -38.030 8.534 56.890 1.00 57.19 279 LYS A O 1
ATOM 2236 N N . ILE A 1 280 ? -35.911 8.575 57.625 1.00 51.56 280 ILE A N 1
ATOM 2237 C CA . ILE A 1 280 ? -36.255 8.482 59.044 1.00 51.56 280 ILE A CA 1
ATOM 2238 C C . ILE A 1 280 ? -36.707 9.882 59.473 1.00 51.56 280 ILE A C 1
ATOM 2240 O O . ILE A 1 280 ? -35.886 10.793 59.559 1.00 51.56 280 ILE A O 1
ATOM 2244 N N . GLU A 1 281 ? -38.007 10.078 59.702 1.00 51.25 281 GLU A N 1
ATOM 2245 C CA . GLU A 1 281 ? -38.492 11.267 60.407 1.00 51.25 281 GLU A CA 1
ATOM 2246 C C . GLU A 1 281 ? -37.942 11.241 61.840 1.00 51.25 281 GLU A C 1
ATOM 2248 O O . GLU A 1 281 ? -38.142 10.265 62.572 1.00 51.25 281 GLU A O 1
ATOM 2253 N N . GLU A 1 282 ? -37.225 12.299 62.238 1.00 44.34 282 GLU A N 1
ATOM 2254 C CA . GLU A 1 282 ? -36.720 12.465 63.604 1.00 44.34 282 GLU A CA 1
ATOM 2255 C C . GLU A 1 282 ? -37.885 12.370 64.603 1.00 44.34 282 GLU A C 1
ATOM 2257 O O . GLU A 1 282 ? -38.680 13.295 64.757 1.00 44.34 282 GLU A O 1
ATOM 2262 N N . GLY A 1 283 ? -37.988 11.219 65.278 1.00 53.03 283 GLY A N 1
ATOM 2263 C CA . GLY A 1 283 ? -38.967 10.956 66.335 1.00 53.03 283 GLY A CA 1
ATOM 2264 C C . GLY A 1 283 ? -39.887 9.745 66.128 1.00 53.03 283 GLY A C 1
ATOM 2265 O O . GLY A 1 283 ? -40.559 9.353 67.084 1.00 53.03 283 GLY A O 1
ATOM 2266 N N . ALA A 1 284 ? -39.914 9.103 64.955 1.00 56.38 284 ALA A N 1
ATOM 2267 C CA . ALA A 1 284 ? -40.759 7.924 64.722 1.00 56.38 284 ALA A CA 1
ATOM 2268 C C . ALA A 1 284 ? -40.008 6.599 64.973 1.00 56.38 284 ALA A C 1
ATOM 2270 O O . ALA A 1 284 ? -38.877 6.406 64.529 1.00 56.38 284 ALA A O 1
ATOM 2271 N N . LYS A 1 285 ? -40.638 5.662 65.702 1.00 55.56 285 LYS A N 1
ATOM 2272 C CA . LYS A 1 285 ? -40.079 4.318 65.946 1.00 55.56 285 LYS A CA 1
ATOM 2273 C C . LYS A 1 285 ? -39.971 3.532 64.625 1.00 55.56 285 LYS A C 1
ATOM 2275 O O . LYS A 1 285 ? -40.913 3.603 63.837 1.00 55.56 285 LYS A O 1
ATOM 2280 N N . PRO A 1 286 ? -38.905 2.735 64.414 1.00 50.94 286 PRO A N 1
ATOM 2281 C CA . PRO A 1 286 ? -38.723 2.000 63.167 1.00 50.94 286 PRO A CA 1
ATOM 2282 C C . PRO A 1 286 ? -39.846 0.981 62.933 1.00 50.94 286 PRO A C 1
ATOM 2284 O O . PRO A 1 286 ? -40.211 0.247 63.857 1.00 50.94 286 PRO A O 1
ATOM 2287 N N . THR A 1 287 ? -40.371 0.917 61.710 1.00 60.59 287 THR A N 1
ATOM 2288 C CA . THR A 1 287 ? -41.308 -0.125 61.251 1.00 60.59 287 THR A CA 1
ATOM 2289 C C . THR A 1 287 ? -40.561 -1.418 60.904 1.00 60.59 287 THR A C 1
ATOM 2291 O O . THR A 1 287 ? -39.354 -1.401 60.676 1.00 60.59 287 THR A O 1
ATOM 2294 N N . GLU A 1 288 ? -41.244 -2.571 60.918 1.00 54.28 288 GLU A N 1
ATOM 2295 C CA . GLU A 1 288 ? -40.593 -3.893 60.784 1.00 54.28 288 GLU A CA 1
ATOM 2296 C C . GLU A 1 288 ? -39.883 -4.128 59.441 1.00 54.28 288 GLU A C 1
ATOM 2298 O O . GLU A 1 288 ? -38.915 -4.882 59.404 1.00 54.28 288 GLU A O 1
ATOM 2303 N N . GLU A 1 289 ? -40.260 -3.415 58.379 1.00 51.41 289 GLU A N 1
ATOM 2304 C CA . GLU A 1 289 ? -39.529 -3.410 57.099 1.00 51.41 289 GLU A CA 1
ATOM 2305 C C . GLU A 1 289 ? -38.150 -2.729 57.188 1.00 51.41 289 GLU A C 1
ATOM 2307 O O . GLU A 1 289 ? -37.337 -2.861 56.283 1.00 51.41 289 GLU A O 1
ATOM 2312 N N . GLN A 1 290 ? -37.856 -2.024 58.286 1.00 49.25 290 GLN A N 1
ATOM 2313 C CA . GLN A 1 290 ? -36.583 -1.333 58.530 1.00 49.25 290 GLN A CA 1
ATOM 2314 C C . GLN A 1 290 ? -35.629 -2.140 59.432 1.00 49.25 290 GLN A C 1
ATOM 2316 O O . GLN A 1 290 ? -34.577 -1.634 59.823 1.00 49.25 290 GLN A O 1
ATOM 2321 N N . LYS A 1 291 ? -36.013 -3.367 59.824 1.00 49.06 291 LYS A N 1
ATOM 2322 C CA . LYS A 1 291 ? -35.217 -4.272 60.677 1.00 49.06 291 LYS A CA 1
ATOM 2323 C C . LYS A 1 291 ? -34.667 -5.508 59.950 1.00 49.06 291 LYS A C 1
ATOM 2325 O O . LYS A 1 291 ? -33.963 -6.289 60.591 1.00 49.06 291 LYS A O 1
ATOM 2330 N N . GLN A 1 292 ? -34.993 -5.696 58.673 1.00 41.28 292 GLN A N 1
ATOM 2331 C CA . GLN A 1 292 ? -34.376 -6.698 57.793 1.00 41.28 292 GLN A CA 1
ATOM 2332 C C . GLN A 1 292 ? -33.371 -6.024 56.864 1.00 41.28 292 GLN A C 1
ATOM 2334 O O . GLN A 1 292 ? -32.366 -6.694 56.542 1.00 41.28 292 GLN A O 1
#

Foldseek 3Di:
DDPDPQDQLQVQQVVLLPFDDPDPVSVVVSVVSNVVSLVVQVVQQQVVVVCLVVVNFAFPCNVDDSQQTWGADSQKIKHWADQDPVRVLVLADPPDGHHPLLVVQQVVLVVLCVVLSQPLEDEWSWDWDQDPNIIMIITHDFAPCVVDPCQVVFWQAADDDPQQDGHDHPVVQVSLVSSCVVLVHDWDWDQGNVRDIDIHRFHSQWTWGQGPVRGIYTGSSLRRAAADPVQDDSSRVSRGDDSVVSVVVVVVVVVVVVVVVVVVVVVVVVVVVVVPDDPDDVPDDDDPVRVD